Protein AF-A0A3D1P5M4-F1 (afdb_monomer_lite)

Sequence (224 aa):
MRVARLSRYQTSGRLNKSRFIAKFGIRPIQLGPINISASGFRVATNPQTKHSVLSYNGNFQPSGQPEVDNKFMFPLTIPAPITSVFGWRLHPITGNLRFHSGTDLGAPLGTPVLAAYPGTVEIADYMGGYGLTVVLDHNKSTLQSLYGHLSEIFVQPGEKVEQGTVIGRVGSTGNSTGPHLHFETRQLTPQGWVATNSGTQLEYAFARLVEALRTANAKPAARG

pLDDT: mean 70.0, std 24.1, range [25.56, 98.75]

Foldseek 3Di:
DDDDDDDDDDDDDDPDPVVVCVPPVDDDWDWDDWDQDPQWTFIDTDPPPRDTPDDDGNPDDDPDDDPPPLQFAQFFLDQFDFPAFAAWDQDPPPRDTDGQLFTKTADDWFTFTWDRAKFFWQDQQQDAQQGGKTKGDHDPQFKIKIKGQFPFADDDGGDTDHGGDGGGTFHQGHNGPGTIITMWMWGQDPVGTGTDGCPVSNVSNSVVSVVVVVVVPPDPDPPD

Structure (mmCIF, N/CA/C/O backbone):
data_AF-A0A3D1P5M4-F1
#
_entry.id   AF-A0A3D1P5M4-F1
#
loop_
_atom_site.group_PDB
_atom_site.id
_atom_site.type_symbol
_atom_site.label_atom_id
_atom_site.label_alt_id
_atom_site.label_comp_id
_atom_site.label_asym_id
_atom_site.label_entity_id
_atom_site.label_seq_id
_atom_site.pdbx_PDB_ins_code
_atom_site.Cartn_x
_atom_site.Cartn_y
_atom_site.Cartn_z
_atom_site.occupancy
_atom_site.B_iso_or_equiv
_atom_site.auth_seq_id
_atom_site.auth_comp_id
_atom_site.auth_asym_id
_atom_site.auth_atom_id
_atom_site.pdbx_PDB_model_num
ATOM 1 N N . MET A 1 1 ? 53.509 -0.301 -64.647 1.00 35.09 1 MET A N 1
ATOM 2 C CA . MET A 1 1 ? 53.705 -1.567 -63.908 1.00 35.09 1 MET A CA 1
ATOM 3 C C . MET A 1 1 ? 52.660 -1.636 -62.792 1.00 35.09 1 MET A C 1
ATOM 5 O O . MET A 1 1 ? 52.665 -0.768 -61.940 1.00 35.09 1 MET A O 1
ATOM 9 N N . ARG A 1 2 ? 51.759 -2.625 -62.891 1.00 32.62 2 ARG A N 1
ATOM 10 C CA . ARG A 1 2 ? 50.774 -3.173 -61.926 1.00 32.62 2 ARG A CA 1
ATOM 11 C C . ARG A 1 2 ? 49.727 -2.286 -61.212 1.00 32.62 2 ARG A C 1
ATOM 13 O O . ARG A 1 2 ? 50.009 -1.468 -60.352 1.00 32.62 2 ARG A O 1
ATOM 20 N N . VAL A 1 3 ? 48.487 -2.646 -61.551 1.00 34.28 3 VAL A N 1
ATOM 21 C CA . VAL A 1 3 ? 47.172 -2.437 -60.924 1.00 34.28 3 VAL A CA 1
ATOM 22 C C . VAL A 1 3 ? 46.998 -3.368 -59.709 1.00 34.28 3 VAL A C 1
ATOM 24 O O . VAL A 1 3 ? 47.503 -4.487 -59.773 1.00 34.28 3 VAL A O 1
ATOM 27 N N . ALA A 1 4 ? 46.203 -2.995 -58.690 1.00 28.02 4 ALA A N 1
ATOM 28 C CA . ALA A 1 4 ? 45.309 -3.930 -57.975 1.00 28.02 4 ALA A CA 1
ATOM 29 C C . ALA A 1 4 ? 44.223 -3.223 -57.130 1.00 28.02 4 ALA A C 1
ATOM 31 O O . ALA A 1 4 ? 44.445 -2.177 -56.532 1.00 28.02 4 ALA A O 1
ATOM 32 N N . ARG A 1 5 ? 43.041 -3.849 -57.122 1.00 28.48 5 ARG A N 1
ATOM 33 C CA . ARG A 1 5 ? 41.727 -3.479 -56.560 1.00 28.48 5 ARG A CA 1
ATOM 34 C C . ARG A 1 5 ? 41.537 -3.919 -55.090 1.00 28.48 5 ARG A C 1
ATOM 36 O O . ARG A 1 5 ? 42.073 -4.947 -54.709 1.00 28.48 5 ARG A O 1
ATOM 43 N N . LEU A 1 6 ? 40.628 -3.205 -54.402 1.00 32.53 6 LEU A N 1
ATOM 44 C CA . LEU A 1 6 ? 39.550 -3.620 -53.460 1.00 32.53 6 LEU A CA 1
ATOM 45 C C . LEU A 1 6 ? 39.807 -4.671 -52.351 1.00 32.53 6 LEU A C 1
ATOM 47 O O . LEU A 1 6 ? 40.131 -5.808 -52.658 1.00 32.53 6 LEU A O 1
ATOM 51 N N . SER A 1 7 ? 39.370 -4.374 -51.112 1.00 27.05 7 SER A N 1
ATOM 52 C CA . SER A 1 7 ? 38.346 -5.169 -50.385 1.00 27.05 7 SER A CA 1
ATOM 53 C C . SER A 1 7 ? 37.917 -4.530 -49.045 1.00 27.05 7 SER A C 1
ATOM 55 O O . SER A 1 7 ? 38.701 -3.872 -48.371 1.00 27.05 7 SER A O 1
ATOM 57 N N . ARG A 1 8 ? 36.645 -4.749 -48.685 1.00 34.53 8 ARG A N 1
ATOM 58 C CA . ARG A 1 8 ? 35.920 -4.377 -47.451 1.00 34.53 8 ARG A CA 1
ATOM 59 C C . ARG A 1 8 ? 36.319 -5.274 -46.264 1.00 34.53 8 ARG A C 1
ATOM 61 O O . ARG A 1 8 ? 36.609 -6.435 -46.513 1.00 34.53 8 ARG A O 1
ATOM 68 N N . TYR A 1 9 ? 36.164 -4.808 -45.012 1.00 25.56 9 TYR A N 1
ATOM 69 C CA . TYR A 1 9 ? 35.377 -5.500 -43.961 1.00 25.56 9 TYR A CA 1
ATOM 70 C C . TYR A 1 9 ? 35.215 -4.676 -42.661 1.00 25.56 9 TYR A C 1
ATOM 72 O O . TYR A 1 9 ? 36.083 -3.897 -42.281 1.00 25.56 9 TYR A O 1
ATOM 80 N N . GLN A 1 10 ? 34.064 -4.866 -42.009 1.00 31.64 10 GLN A N 1
ATOM 81 C CA . GLN A 1 10 ? 33.589 -4.295 -40.738 1.00 31.64 10 GLN A CA 1
ATOM 82 C C . GLN A 1 10 ? 34.433 -4.720 -39.514 1.00 31.64 10 GLN A C 1
ATOM 84 O O . GLN A 1 10 ? 34.965 -5.824 -39.514 1.00 31.64 10 GLN A O 1
ATOM 89 N N . THR A 1 11 ? 34.429 -3.945 -38.415 1.00 29.05 11 THR A N 1
ATOM 90 C CA . THR A 1 11 ? 33.768 -4.293 -37.123 1.00 29.05 11 THR A CA 1
ATOM 91 C C . THR A 1 11 ? 34.202 -3.415 -35.933 1.00 29.05 11 THR A C 1
ATOM 93 O O . THR A 1 11 ? 35.329 -2.953 -35.812 1.00 29.05 11 THR A O 1
ATOM 96 N N . SER A 1 12 ? 33.220 -3.209 -35.054 1.00 42.72 12 SER A N 1
ATOM 97 C CA . SER A 1 12 ? 33.206 -2.651 -33.697 1.00 42.72 12 SER A CA 1
ATOM 98 C C . SER A 1 12 ? 34.483 -2.747 -32.841 1.00 42.72 12 SER A C 1
ATOM 100 O O . SER A 1 12 ? 34.960 -3.841 -32.541 1.00 42.72 12 SER A O 1
ATOM 102 N N . GLY A 1 13 ? 34.912 -1.611 -32.280 1.00 30.47 13 GLY A N 1
ATOM 103 C CA . GLY A 1 13 ? 35.882 -1.534 -31.182 1.00 30.47 13 GLY A CA 1
ATOM 104 C C . GLY A 1 13 ? 35.227 -1.088 -29.871 1.00 30.47 13 GLY A C 1
ATOM 105 O O . GLY A 1 13 ? 34.863 0.073 -29.714 1.00 30.47 13 GLY A O 1
ATOM 106 N N . ARG A 1 14 ? 35.081 -2.034 -28.936 1.00 36.28 14 ARG A N 1
ATOM 107 C CA . ARG A 1 14 ? 34.647 -1.869 -27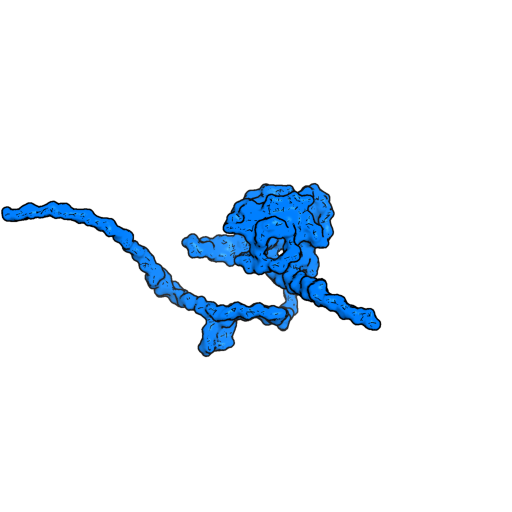.536 1.00 36.28 14 ARG A CA 1
ATOM 108 C C . ARG A 1 14 ? 35.276 -0.647 -26.848 1.00 36.28 14 ARG A C 1
ATOM 110 O O . ARG A 1 14 ? 36.496 -0.564 -26.728 1.00 36.28 14 ARG A O 1
ATOM 117 N N . LEU A 1 15 ? 34.447 0.201 -26.236 1.00 36.28 15 LEU A N 1
ATOM 118 C CA . LEU A 1 15 ? 34.892 1.075 -25.148 1.00 36.28 15 LEU A CA 1
ATOM 119 C C . LEU A 1 15 ? 35.331 0.203 -23.962 1.00 36.28 15 LEU A C 1
ATOM 121 O O . LEU A 1 15 ? 34.543 -0.530 -23.363 1.00 36.28 15 LEU A O 1
ATOM 125 N N . ASN A 1 16 ? 36.624 0.253 -23.661 1.00 34.12 16 ASN A N 1
ATOM 126 C CA . ASN A 1 16 ? 37.273 -0.553 -22.636 1.00 34.12 16 ASN A CA 1
ATOM 127 C C . ASN A 1 16 ? 36.872 -0.032 -21.234 1.00 34.12 16 ASN A C 1
ATOM 129 O O . ASN A 1 16 ? 37.386 0.989 -20.770 1.00 34.12 16 ASN A O 1
ATOM 133 N N . LYS A 1 17 ? 35.940 -0.729 -20.558 1.00 43.44 17 LYS A N 1
ATOM 134 C CA . LYS A 1 17 ? 35.422 -0.440 -19.193 1.00 43.44 17 LYS A CA 1
ATOM 135 C C . LYS A 1 17 ? 36.515 -0.274 -18.122 1.00 43.44 17 LYS A C 1
ATOM 137 O O . LYS A 1 17 ? 36.277 0.324 -17.076 1.00 43.44 17 LYS A O 1
ATOM 142 N N . SER A 1 18 ? 37.716 -0.772 -18.386 1.00 42.12 18 SER A N 1
ATOM 143 C CA . SER A 1 18 ? 38.879 -0.753 -17.497 1.00 42.12 18 SER A CA 1
ATOM 144 C C . SER A 1 18 ? 39.470 0.641 -17.249 1.00 42.12 18 SER A C 1
ATOM 146 O O . SER A 1 18 ? 40.158 0.829 -16.250 1.00 42.12 18 SER A O 1
ATOM 148 N N . ARG A 1 19 ? 39.174 1.648 -18.086 1.00 40.59 19 ARG A N 1
ATOM 149 C CA . ARG A 1 19 ? 39.705 3.014 -17.896 1.00 40.59 19 ARG A CA 1
ATOM 150 C C . ARG A 1 19 ? 38.873 3.923 -16.984 1.00 40.59 19 ARG A C 1
ATOM 152 O O . ARG A 1 19 ? 39.405 4.921 -16.512 1.00 40.59 19 ARG A O 1
ATOM 159 N N . PHE A 1 20 ? 37.616 3.584 -16.687 1.00 38.12 20 PHE A N 1
ATOM 160 C CA . PHE A 1 20 ? 36.766 4.413 -15.814 1.00 38.12 20 PHE A CA 1
ATOM 161 C C . PHE A 1 20 ? 37.030 4.159 -14.317 1.00 38.12 20 PHE A C 1
ATOM 163 O O . PHE A 1 20 ? 36.952 5.074 -13.502 1.00 38.12 20 PHE A O 1
ATOM 170 N N . ILE A 1 21 ? 37.419 2.928 -13.965 1.00 41.59 21 ILE A N 1
ATOM 171 C CA . ILE A 1 21 ? 37.653 2.488 -12.578 1.00 41.59 21 ILE A CA 1
ATOM 172 C C . ILE A 1 21 ? 38.949 3.089 -11.998 1.00 41.59 21 ILE A C 1
ATOM 174 O O . ILE A 1 21 ? 39.017 3.407 -10.814 1.00 41.59 21 ILE A O 1
ATOM 178 N N . ALA A 1 22 ? 39.964 3.328 -12.836 1.00 40.16 22 ALA A N 1
ATOM 179 C CA . ALA A 1 22 ? 41.266 3.830 -12.391 1.00 40.16 22 ALA A CA 1
ATOM 180 C C . ALA A 1 22 ? 41.269 5.316 -11.972 1.00 40.16 22 ALA A C 1
ATOM 182 O O . ALA A 1 22 ? 42.167 5.730 -11.246 1.00 40.16 22 ALA A O 1
ATOM 183 N N . LYS A 1 23 ? 40.281 6.122 -12.395 1.00 38.28 23 LYS A N 1
ATOM 184 C CA . LYS A 1 23 ? 40.261 7.576 -12.133 1.00 38.28 23 LYS A CA 1
ATOM 185 C C . LYS A 1 23 ? 39.666 7.956 -10.769 1.00 38.28 23 LYS A C 1
ATOM 187 O O . LYS A 1 23 ? 39.969 9.029 -10.265 1.00 38.28 23 LYS A O 1
ATOM 192 N N . PHE A 1 24 ? 38.854 7.085 -10.168 1.00 37.16 24 PHE A N 1
ATOM 193 C CA . PHE A 1 24 ? 38.144 7.369 -8.910 1.00 37.16 24 PHE A CA 1
ATOM 194 C C . PHE A 1 24 ? 38.592 6.499 -7.727 1.00 37.16 24 PHE A C 1
ATOM 196 O O . PHE A 1 24 ? 38.058 6.642 -6.635 1.00 37.16 24 PHE A O 1
ATOM 203 N N . GLY A 1 25 ? 39.549 5.583 -7.919 1.00 32.03 25 GLY A N 1
ATOM 204 C CA . GLY A 1 25 ? 40.064 4.735 -6.834 1.00 32.03 25 GLY A CA 1
ATOM 205 C C . GLY A 1 25 ? 39.040 3.765 -6.222 1.00 32.03 25 GLY A C 1
ATOM 206 O O . GLY A 1 25 ? 39.327 3.137 -5.206 1.00 32.03 25 GLY A O 1
ATOM 207 N N . ILE A 1 26 ? 37.857 3.605 -6.825 1.00 37.59 26 ILE A N 1
ATOM 208 C CA . ILE A 1 26 ? 36.787 2.753 -6.297 1.00 37.59 26 ILE A CA 1
ATOM 209 C C . ILE A 1 26 ? 37.056 1.307 -6.718 1.00 37.59 26 ILE A C 1
ATOM 211 O O . ILE A 1 26 ? 36.866 0.933 -7.876 1.00 37.59 26 ILE A O 1
ATOM 215 N N . ARG A 1 27 ? 37.511 0.478 -5.775 1.00 40.81 27 ARG A N 1
ATOM 216 C CA . ARG A 1 27 ? 37.635 -0.970 -5.980 1.00 40.81 27 ARG A CA 1
ATOM 217 C C . ARG A 1 27 ? 36.263 -1.641 -5.818 1.00 40.81 27 ARG A C 1
ATOM 219 O O . ARG A 1 27 ? 35.543 -1.286 -4.886 1.00 40.81 27 ARG A O 1
ATOM 226 N N . PRO A 1 28 ? 35.894 -2.613 -6.673 1.00 39.78 28 PRO A N 1
ATOM 227 C CA . PRO A 1 28 ? 34.684 -3.400 -6.464 1.00 39.78 28 PRO A CA 1
ATOM 228 C C . PRO A 1 28 ? 34.774 -4.138 -5.123 1.00 39.78 28 PRO A C 1
ATOM 230 O O . PRO A 1 28 ? 35.765 -4.814 -4.843 1.00 39.78 28 PRO A O 1
ATOM 233 N N . ILE A 1 29 ? 33.749 -3.982 -4.286 1.00 47.72 29 ILE A N 1
ATOM 234 C CA . ILE A 1 29 ? 33.648 -4.687 -3.008 1.00 47.72 29 ILE A CA 1
ATOM 235 C C . ILE A 1 29 ? 33.048 -6.061 -3.291 1.00 47.72 29 ILE A C 1
ATOM 237 O O . ILE A 1 29 ? 31.921 -6.170 -3.773 1.00 47.72 29 ILE A O 1
ATOM 241 N N . GLN A 1 30 ? 33.803 -7.114 -2.990 1.00 42.94 30 GLN A N 1
ATOM 242 C CA . GLN A 1 30 ? 33.306 -8.482 -3.060 1.00 42.94 30 GLN A CA 1
ATOM 243 C C . GLN A 1 30 ? 32.430 -8.751 -1.830 1.00 42.94 30 GLN A C 1
ATOM 245 O O . GLN A 1 30 ? 32.926 -8.759 -0.699 1.00 42.94 30 GLN A O 1
ATOM 250 N N . LEU A 1 31 ? 31.129 -8.938 -2.044 1.00 43.81 31 LEU A N 1
ATOM 251 C CA . LEU A 1 31 ? 30.190 -9.277 -0.976 1.00 43.81 31 LEU A CA 1
ATOM 252 C C . LEU A 1 31 ? 30.246 -10.782 -0.689 1.00 43.81 31 LEU A C 1
ATOM 254 O O . LEU A 1 31 ? 30.277 -11.597 -1.612 1.00 43.81 31 LEU A O 1
ATOM 258 N N . GLY A 1 32 ? 30.295 -11.139 0.595 1.00 51.44 32 GLY A N 1
ATOM 259 C CA . GLY A 1 32 ? 30.163 -12.514 1.068 1.00 51.44 32 GLY A CA 1
ATOM 260 C C . GLY A 1 32 ? 28.697 -12.953 1.213 1.00 51.44 32 GLY A C 1
ATOM 261 O O . GLY A 1 32 ? 27.787 -12.218 0.824 1.00 51.44 32 GLY A O 1
ATOM 262 N N . PRO A 1 33 ? 28.449 -14.149 1.778 1.00 46.22 33 PRO A N 1
ATOM 263 C CA . PRO A 1 33 ? 27.101 -14.671 1.988 1.00 46.22 33 PRO A CA 1
ATOM 264 C C . PRO A 1 33 ? 26.252 -13.787 2.915 1.00 46.22 33 PRO A C 1
ATOM 266 O O . PRO A 1 33 ? 26.742 -13.171 3.865 1.00 46.22 33 PRO A O 1
ATOM 269 N N . ILE A 1 34 ? 24.956 -13.769 2.608 1.00 46.38 34 ILE A N 1
ATOM 270 C CA . ILE A 1 34 ? 23.876 -13.033 3.274 1.00 46.38 34 ILE A CA 1
ATOM 271 C C . ILE A 1 34 ? 23.297 -13.941 4.365 1.00 46.38 34 ILE A C 1
ATOM 273 O O . ILE A 1 34 ? 22.751 -14.995 4.049 1.00 46.38 34 ILE A O 1
ATOM 277 N N . ASN A 1 35 ? 23.411 -13.545 5.639 1.00 42.75 35 ASN A N 1
ATOM 278 C CA . ASN A 1 35 ? 22.857 -14.302 6.768 1.00 42.75 35 ASN A CA 1
ATOM 279 C C . ASN A 1 35 ? 21.756 -13.509 7.472 1.00 42.75 35 ASN A C 1
ATOM 281 O O . ASN A 1 35 ? 22.035 -12.460 8.057 1.00 42.75 35 ASN A O 1
ATOM 285 N N . ILE A 1 36 ? 20.529 -14.034 7.430 1.00 43.50 36 ILE A N 1
ATOM 286 C CA . ILE A 1 36 ? 19.335 -13.452 8.054 1.00 43.50 36 ILE A CA 1
ATOM 287 C C . ILE A 1 36 ? 18.983 -14.279 9.296 1.00 43.50 36 ILE A C 1
ATOM 289 O O . ILE A 1 36 ? 18.795 -15.492 9.195 1.00 43.50 36 ILE A O 1
ATOM 293 N N . SER A 1 37 ? 18.881 -13.637 10.460 1.00 44.69 37 SER A N 1
ATOM 294 C CA . SER A 1 37 ? 18.408 -14.253 11.704 1.00 44.69 37 SER A CA 1
ATOM 295 C C . SER A 1 37 ? 17.377 -13.366 12.405 1.00 44.69 37 SER A C 1
ATOM 297 O O . SER A 1 37 ? 17.235 -12.184 12.105 1.00 44.69 37 SER A O 1
ATOM 299 N N . ALA A 1 38 ? 16.690 -13.926 13.405 1.00 37.81 38 ALA A N 1
ATOM 300 C CA . ALA A 1 38 ? 15.793 -13.169 14.285 1.00 37.81 3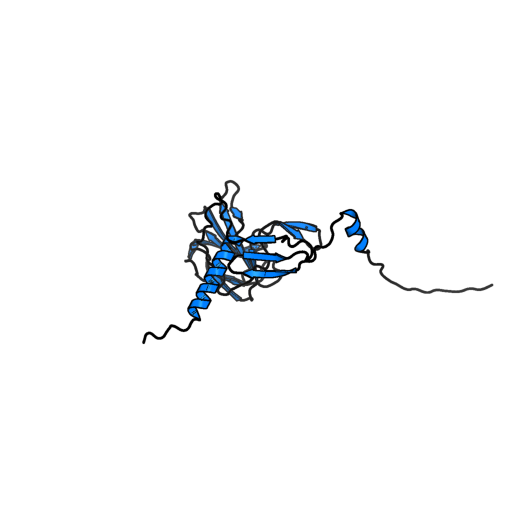8 ALA A CA 1
ATOM 301 C C . ALA A 1 38 ? 16.505 -12.050 15.079 1.00 37.81 38 ALA A C 1
ATOM 303 O O . ALA A 1 38 ? 15.857 -11.158 15.611 1.00 37.81 38 ALA A O 1
ATOM 304 N N . SER A 1 39 ? 17.837 -12.096 15.160 1.00 38.78 39 SER A N 1
ATOM 305 C CA . SER A 1 39 ? 18.691 -11.116 15.839 1.00 38.78 39 SER A CA 1
ATOM 306 C C . SER A 1 39 ? 19.282 -10.052 14.901 1.00 38.78 39 SER A C 1
ATOM 308 O O . SER A 1 39 ? 19.994 -9.159 15.366 1.00 38.78 39 SER A O 1
ATOM 310 N N . GLY A 1 40 ? 18.975 -10.119 13.600 1.00 44.78 40 GLY A N 1
ATOM 311 C CA . GLY A 1 40 ? 19.337 -9.111 12.610 1.00 44.78 40 GLY A CA 1
ATOM 312 C C . GLY A 1 40 ? 19.907 -9.691 11.317 1.00 44.78 40 GLY A C 1
ATOM 313 O O . GLY A 1 40 ? 19.865 -10.895 11.054 1.00 44.78 40 GLY A O 1
ATOM 314 N N . PHE A 1 41 ? 20.459 -8.802 10.495 1.00 45.00 41 PHE A N 1
ATOM 315 C CA . PHE A 1 41 ? 21.054 -9.152 9.214 1.00 45.00 41 PHE A CA 1
ATOM 316 C C . PHE A 1 41 ? 22.522 -8.729 9.157 1.00 45.00 41 PHE A C 1
ATOM 318 O O . PHE A 1 41 ? 22.890 -7.618 9.555 1.00 45.00 41 PHE A O 1
ATOM 325 N N . ARG A 1 42 ? 23.370 -9.633 8.653 1.00 46.34 42 ARG A N 1
ATOM 326 C CA . ARG A 1 42 ? 24.810 -9.407 8.495 1.00 46.34 42 ARG A CA 1
ATOM 327 C C . ARG A 1 42 ? 25.251 -9.666 7.060 1.00 46.34 42 ARG A C 1
ATOM 329 O O . ARG A 1 42 ? 25.096 -10.778 6.552 1.00 46.34 42 ARG A O 1
ATOM 336 N N . VAL A 1 43 ? 25.899 -8.663 6.463 1.00 50.69 43 VAL A N 1
ATOM 337 C CA . VAL A 1 43 ? 26.671 -8.808 5.219 1.00 50.69 43 VAL A CA 1
ATOM 338 C C . VAL A 1 43 ? 28.149 -8.906 5.576 1.00 50.69 43 VAL A C 1
ATOM 340 O O . VAL A 1 43 ? 28.765 -7.929 6.012 1.00 50.69 43 VAL A O 1
ATOM 343 N N . ALA A 1 44 ? 28.732 -10.092 5.407 1.00 48.28 44 ALA A N 1
ATOM 344 C CA . ALA A 1 44 ? 30.164 -10.275 5.600 1.00 48.28 44 ALA A CA 1
ATOM 345 C C . ALA A 1 44 ? 30.934 -9.690 4.408 1.00 48.28 44 ALA A C 1
ATOM 347 O O . ALA A 1 44 ? 30.649 -10.010 3.253 1.00 48.28 44 ALA A O 1
ATOM 348 N N . THR A 1 45 ? 31.946 -8.870 4.681 1.00 55.31 45 THR A N 1
ATOM 349 C CA . THR A 1 45 ? 32.882 -8.389 3.661 1.00 55.31 45 THR A CA 1
ATOM 350 C C . THR A 1 45 ? 34.310 -8.630 4.127 1.00 55.31 45 THR A C 1
ATOM 352 O O . THR A 1 45 ? 34.685 -8.195 5.207 1.00 55.31 45 THR A O 1
ATOM 355 N N . ASN A 1 46 ? 35.097 -9.279 3.269 1.00 42.56 46 ASN A N 1
ATOM 356 C CA . ASN A 1 46 ? 36.525 -9.576 3.414 1.00 42.56 46 ASN A CA 1
ATOM 357 C C . ASN A 1 46 ? 36.923 -10.545 4.569 1.00 42.56 46 ASN A C 1
ATOM 359 O O . ASN A 1 46 ? 36.896 -10.165 5.741 1.00 42.56 46 ASN A O 1
ATOM 363 N N . PRO A 1 47 ? 37.404 -11.771 4.259 1.00 44.69 47 PRO A N 1
ATOM 364 C CA . PRO A 1 47 ? 37.883 -12.735 5.261 1.00 44.69 47 PRO A CA 1
ATOM 365 C C . PRO A 1 47 ? 39.092 -12.258 6.083 1.00 44.69 47 PRO A C 1
ATOM 367 O O . PRO A 1 47 ? 39.370 -12.824 7.136 1.00 44.69 47 PRO A O 1
ATOM 370 N N . GLN A 1 48 ? 39.824 -11.243 5.609 1.00 41.28 48 GLN A N 1
ATOM 371 C CA . GLN A 1 48 ? 41.091 -10.806 6.206 1.00 41.28 48 GLN A CA 1
ATOM 372 C C . GLN A 1 48 ? 40.920 -9.804 7.358 1.00 41.28 48 GLN A C 1
ATOM 374 O O . GLN A 1 48 ? 41.787 -9.726 8.220 1.00 41.28 48 GLN A O 1
ATOM 379 N N . THR A 1 49 ? 39.820 -9.043 7.408 1.00 44.25 49 THR A N 1
ATOM 380 C CA . THR A 1 49 ? 39.658 -7.944 8.382 1.00 44.25 49 THR A CA 1
ATOM 381 C C . THR A 1 49 ? 38.616 -8.214 9.466 1.00 44.25 49 THR A C 1
ATOM 383 O O . THR A 1 49 ? 38.534 -7.441 10.409 1.00 44.25 49 THR A O 1
ATOM 386 N N . LYS A 1 50 ? 37.822 -9.294 9.379 1.00 46.88 50 LYS A N 1
ATOM 387 C CA . LYS A 1 50 ? 36.737 -9.624 10.335 1.00 46.88 50 LYS A CA 1
ATOM 388 C C . LYS A 1 50 ? 35.742 -8.469 10.615 1.00 46.88 50 LYS A C 1
ATOM 390 O O . LYS A 1 50 ? 35.055 -8.496 11.634 1.00 46.88 50 LYS A O 1
ATOM 395 N N . HIS A 1 51 ? 35.611 -7.485 9.719 1.00 39.94 51 HIS A N 1
ATOM 396 C CA . HIS A 1 51 ? 34.700 -6.340 9.868 1.00 39.94 51 HIS A CA 1
ATOM 397 C C . HIS A 1 51 ? 33.541 -6.400 8.851 1.00 39.94 51 HIS A C 1
ATOM 399 O O . HIS A 1 51 ? 33.747 -6.664 7.670 1.00 39.94 51 HIS A O 1
ATOM 405 N N . SER A 1 52 ? 32.308 -6.149 9.303 1.00 44.88 52 SER A N 1
ATOM 406 C CA . SER A 1 52 ? 31.084 -6.110 8.479 1.00 44.88 52 SER A CA 1
ATOM 407 C C . SER A 1 52 ? 30.782 -4.698 7.964 1.00 44.88 52 SER A C 1
ATOM 409 O O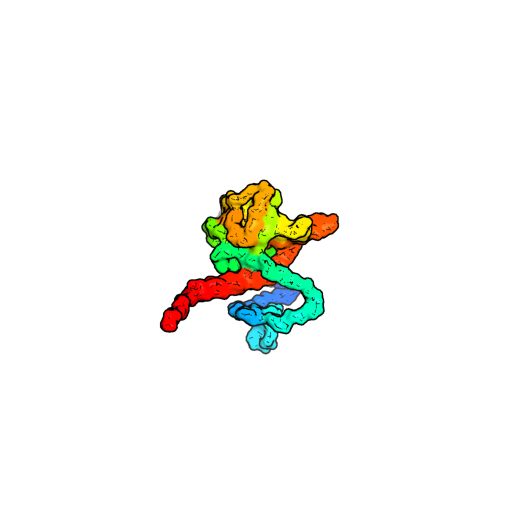 . SER A 1 52 ? 30.795 -3.766 8.765 1.00 44.88 52 SER A O 1
ATOM 411 N N . VAL A 1 53 ? 30.430 -4.546 6.682 1.00 44.34 53 VAL A N 1
ATOM 412 C CA . VAL A 1 53 ? 30.061 -3.243 6.076 1.00 44.34 53 VAL A CA 1
ATOM 413 C C . VAL A 1 53 ? 28.586 -2.872 6.301 1.00 44.34 53 VAL A C 1
ATOM 415 O O . VAL A 1 53 ? 28.257 -1.693 6.358 1.00 44.34 53 VAL A O 1
ATOM 418 N N . LEU A 1 54 ? 27.703 -3.857 6.496 1.00 44.00 54 LEU A N 1
ATOM 419 C CA . LEU A 1 54 ? 26.311 -3.657 6.913 1.00 44.00 54 LEU A CA 1
ATOM 420 C C . LEU A 1 54 ? 25.999 -4.640 8.044 1.00 44.00 54 LEU A C 1
ATOM 422 O O . LEU A 1 54 ? 25.974 -5.857 7.836 1.00 44.00 54 LEU A O 1
ATOM 426 N N . SER A 1 55 ? 25.815 -4.094 9.243 1.00 38.41 55 SER A N 1
ATOM 427 C CA . SER A 1 55 ? 25.428 -4.829 10.444 1.00 38.41 55 SER A CA 1
ATOM 428 C C . SER A 1 55 ? 24.229 -4.142 11.072 1.00 38.41 55 SER A C 1
ATOM 430 O O . SER A 1 55 ? 24.356 -3.029 11.578 1.00 38.41 55 SER A O 1
ATOM 432 N N . TYR A 1 56 ? 23.087 -4.824 11.069 1.00 41.44 56 TYR A N 1
ATOM 433 C CA . TYR A 1 56 ? 21.980 -4.496 11.957 1.00 41.44 56 TYR A CA 1
ATOM 434 C C . TYR A 1 56 ? 21.984 -5.515 13.093 1.00 41.44 56 TYR A C 1
ATOM 436 O O . TYR A 1 56 ? 21.849 -6.715 12.858 1.00 41.44 56 TYR A O 1
ATOM 444 N N . ASN A 1 57 ? 22.220 -5.038 14.311 1.00 39.47 57 ASN A N 1
ATOM 445 C CA . ASN A 1 57 ? 22.222 -5.855 15.517 1.00 39.47 57 ASN A CA 1
ATOM 446 C C . ASN A 1 57 ? 20.965 -5.485 16.308 1.00 39.47 57 ASN A C 1
ATOM 448 O O . ASN A 1 57 ? 20.848 -4.337 16.738 1.00 39.47 57 ASN A O 1
ATOM 452 N N . GLY A 1 58 ? 20.049 -6.434 16.513 1.00 43.00 58 GLY A N 1
ATOM 453 C CA . GLY A 1 58 ? 18.742 -6.217 17.157 1.00 43.00 58 GLY A CA 1
ATOM 454 C C . GLY A 1 58 ? 18.778 -5.768 18.627 1.00 43.00 58 GLY A C 1
ATOM 455 O O . GLY A 1 58 ? 17.734 -5.707 19.262 1.00 43.00 58 GLY A O 1
ATOM 456 N N . ASN A 1 59 ? 19.956 -5.435 19.166 1.00 31.73 59 ASN A N 1
ATOM 457 C CA . ASN A 1 59 ? 20.148 -4.977 20.544 1.00 31.73 59 ASN A CA 1
ATOM 458 C C . ASN A 1 59 ? 20.534 -3.494 20.655 1.00 31.73 59 ASN A C 1
ATOM 460 O O . ASN A 1 59 ? 20.938 -3.049 21.727 1.00 31.73 59 ASN A O 1
ATOM 464 N N . PHE A 1 60 ? 20.426 -2.708 19.583 1.00 33.28 60 PHE A N 1
ATOM 465 C CA . PHE A 1 60 ? 20.509 -1.256 19.704 1.00 33.28 60 PHE A CA 1
ATOM 466 C C . PHE A 1 60 ? 19.092 -0.692 19.806 1.00 33.28 60 PHE A C 1
ATOM 468 O O . PHE A 1 60 ? 18.419 -0.511 18.796 1.00 33.28 60 PHE A O 1
ATOM 475 N N . GLN A 1 61 ? 18.635 -0.428 21.031 1.00 35.88 61 GLN A N 1
ATOM 476 C CA . GLN A 1 61 ? 17.662 0.635 21.249 1.00 35.88 61 GLN A CA 1
ATOM 477 C C . GLN A 1 61 ? 18.458 1.939 21.369 1.00 35.88 61 GLN A C 1
ATOM 479 O O . GLN A 1 61 ? 19.119 2.141 22.390 1.00 35.88 61 GLN A O 1
ATOM 484 N N . PRO A 1 62 ? 18.447 2.833 20.364 1.00 31.69 62 PRO A N 1
ATOM 485 C CA . PRO A 1 62 ? 18.883 4.194 20.598 1.00 31.69 62 PRO A CA 1
ATOM 486 C C . PRO A 1 62 ? 17.799 4.842 21.453 1.00 31.69 62 PRO A C 1
ATOM 488 O O . PRO A 1 62 ? 16.663 5.013 21.005 1.00 31.69 62 PRO A O 1
ATOM 491 N N . SER A 1 63 ? 18.146 5.200 22.684 1.00 32.00 63 SER A N 1
ATOM 492 C CA . SER A 1 63 ? 17.362 6.137 23.479 1.00 32.00 63 SER A CA 1
ATOM 493 C C . SER A 1 63 ? 17.130 7.401 22.637 1.00 32.00 63 SER A C 1
ATOM 495 O O . SER A 1 63 ? 18.073 8.158 22.404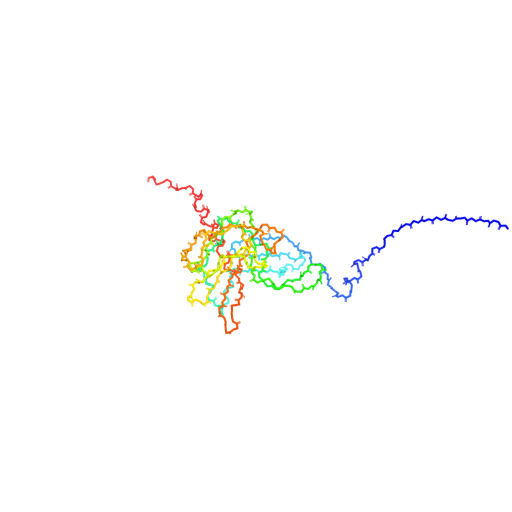 1.00 32.00 63 SER A O 1
ATOM 497 N N . GLY A 1 64 ? 15.906 7.585 22.128 1.00 33.88 64 GLY A N 1
ATOM 498 C CA . GLY A 1 64 ? 15.514 8.757 21.334 1.00 33.88 64 GLY A CA 1
ATOM 499 C C . GLY A 1 64 ? 15.001 8.512 19.906 1.00 33.88 64 GLY A C 1
ATOM 500 O O . GLY A 1 64 ? 14.835 9.486 19.179 1.00 33.88 64 GLY A O 1
ATOM 501 N N . GLN A 1 65 ? 14.734 7.275 19.468 1.00 33.31 65 GLN A N 1
ATOM 502 C CA . GLN A 1 65 ? 13.944 7.047 18.242 1.00 33.31 65 GLN A CA 1
ATOM 503 C C . GLN A 1 65 ? 12.440 7.178 18.549 1.00 33.31 65 GLN A C 1
ATOM 505 O O . GLN A 1 65 ? 12.017 6.695 19.602 1.00 33.31 65 GLN A O 1
ATOM 510 N N . PRO A 1 66 ? 11.629 7.797 17.666 1.00 35.66 66 PRO A N 1
ATOM 511 C CA . PRO A 1 66 ? 10.174 7.786 17.812 1.00 35.66 66 PRO A CA 1
ATOM 512 C C . PRO A 1 66 ? 9.704 6.331 17.899 1.00 35.66 66 PRO A C 1
ATOM 514 O O . PRO A 1 66 ? 10.249 5.485 17.187 1.00 35.66 66 PRO A O 1
ATOM 517 N N . GLU A 1 67 ? 8.755 6.036 18.795 1.00 40.59 67 GLU A N 1
ATOM 518 C CA . GLU A 1 67 ? 8.132 4.712 18.909 1.00 40.59 67 GLU A CA 1
ATOM 519 C C . GLU A 1 67 ? 7.906 4.140 17.509 1.00 40.59 67 GLU A C 1
ATOM 521 O O . GLU A 1 67 ? 7.218 4.749 16.686 1.00 40.59 67 GLU A O 1
ATOM 526 N N . VAL A 1 68 ? 8.523 2.993 17.213 1.00 45.41 68 VAL A N 1
ATOM 527 C CA . VAL A 1 68 ? 8.187 2.255 15.999 1.00 45.41 68 VAL A CA 1
ATOM 528 C C . VAL A 1 68 ? 6.706 1.933 16.139 1.00 45.41 68 VAL A C 1
ATOM 530 O O . VAL A 1 68 ? 6.319 1.163 17.017 1.00 45.41 68 VAL A O 1
ATOM 533 N N . ASP A 1 69 ? 5.874 2.610 15.348 1.00 54.97 69 ASP A N 1
ATOM 534 C CA . ASP A 1 69 ? 4.429 2.433 15.383 1.00 54.97 69 ASP A CA 1
ATOM 535 C C . ASP A 1 69 ? 4.111 1.027 14.857 1.00 54.97 69 ASP A C 1
ATOM 537 O O . ASP A 1 69 ? 3.899 0.812 13.663 1.00 54.97 69 ASP A O 1
ATOM 541 N N . ASN A 1 70 ? 4.150 0.040 15.759 1.00 62.69 70 ASN A N 1
ATOM 542 C CA . ASN A 1 70 ? 4.005 -1.402 15.510 1.00 62.69 70 ASN A CA 1
ATOM 543 C C . ASN A 1 70 ? 2.574 -1.803 15.117 1.00 62.69 70 ASN A C 1
ATOM 545 O O . ASN A 1 70 ? 2.150 -2.943 15.308 1.00 62.69 70 ASN A O 1
ATOM 549 N N . LYS A 1 71 ? 1.800 -0.844 14.621 1.00 77.31 71 LYS A N 1
ATOM 550 C CA . LYS A 1 71 ? 0.386 -0.995 14.333 1.00 77.31 71 LYS A CA 1
ATOM 551 C C . LYS A 1 71 ? 0.123 -1.553 12.943 1.00 77.31 71 LYS A C 1
ATOM 553 O O . LYS A 1 71 ? -0.937 -2.131 12.741 1.00 77.31 71 LYS A O 1
ATOM 558 N N . PHE A 1 72 ? 1.064 -1.424 12.009 1.00 85.00 72 PHE A N 1
ATOM 559 C CA . PHE A 1 72 ? 0.914 -1.956 10.656 1.00 85.00 72 PHE A CA 1
ATOM 560 C C . PHE A 1 72 ? 1.159 -3.470 10.609 1.00 85.00 72 PHE A C 1
ATOM 562 O O . PHE A 1 72 ? 2.135 -3.977 11.162 1.00 85.00 72 PHE A O 1
ATOM 569 N N . MET A 1 73 ? 0.286 -4.192 9.906 1.00 88.94 73 MET A N 1
ATOM 570 C CA . MET A 1 73 ? 0.485 -5.595 9.544 1.00 88.94 73 MET A CA 1
ATOM 571 C C . MET A 1 73 ? 1.170 -5.720 8.181 1.00 88.94 73 MET A C 1
ATOM 573 O O . MET A 1 73 ? 1.246 -4.761 7.413 1.00 88.94 73 MET A O 1
ATOM 577 N N . PHE A 1 74 ? 1.650 -6.924 7.863 1.00 89.38 74 PHE A N 1
ATOM 578 C CA . PHE A 1 74 ? 2.265 -7.175 6.567 1.00 89.38 74 PHE A CA 1
ATOM 579 C C . PHE A 1 74 ? 1.177 -7.095 5.479 1.00 89.38 74 PHE A C 1
ATOM 581 O O . PHE A 1 74 ? 0.151 -7.764 5.620 1.00 89.38 74 PHE A O 1
ATOM 588 N N . PRO A 1 75 ? 1.356 -6.299 4.407 1.00 95.25 75 PRO A N 1
ATOM 589 C CA . PRO A 1 75 ? 0.274 -5.956 3.476 1.00 95.25 75 PRO A CA 1
ATOM 590 C C . PRO A 1 75 ? -0.043 -7.055 2.446 1.00 95.25 75 PRO A C 1
ATOM 592 O O . PRO A 1 75 ? -0.762 -6.811 1.480 1.00 95.25 75 PRO A O 1
ATOM 595 N N . LEU A 1 76 ? 0.496 -8.264 2.614 1.00 90.56 76 LEU A N 1
ATOM 596 C CA . LEU A 1 76 ? 0.279 -9.407 1.729 1.00 90.56 76 LEU A CA 1
ATOM 597 C C . LEU A 1 76 ? -0.102 -10.636 2.552 1.00 90.56 76 LEU A C 1
ATOM 599 O O . LEU A 1 76 ? 0.383 -10.828 3.666 1.00 90.56 76 LEU A O 1
ATOM 603 N N . THR A 1 77 ? -0.916 -11.518 1.974 1.00 84.81 77 THR A N 1
ATOM 604 C CA . THR A 1 77 ? -1.321 -12.780 2.624 1.00 84.81 77 THR A CA 1
ATOM 605 C C . THR A 1 77 ? -0.207 -13.823 2.702 1.00 84.81 77 THR A C 1
ATOM 607 O O . THR A 1 77 ? -0.376 -14.849 3.356 1.00 84.81 77 THR A O 1
ATOM 610 N N . ILE A 1 78 ? 0.915 -13.599 2.014 1.00 82.12 78 ILE A N 1
ATOM 611 C CA . ILE A 1 78 ? 2.072 -14.496 1.999 1.00 82.12 78 ILE A CA 1
ATOM 612 C C . ILE A 1 78 ? 3.336 -13.746 2.425 1.00 82.12 78 ILE A C 1
ATOM 614 O O . ILE A 1 78 ? 3.456 -12.553 2.141 1.00 82.12 78 ILE A O 1
ATOM 618 N N . PRO A 1 79 ? 4.316 -14.433 3.034 1.00 81.19 79 PRO A N 1
ATOM 619 C CA . PRO A 1 79 ? 5.657 -13.890 3.189 1.00 81.19 79 PRO A CA 1
ATOM 620 C C . PRO A 1 79 ? 6.247 -13.533 1.815 1.00 81.19 79 PRO A C 1
ATOM 622 O O . PRO A 1 79 ? 6.312 -14.385 0.929 1.00 81.19 79 PRO A O 1
ATOM 625 N N . ALA A 1 80 ? 6.697 -12.289 1.645 1.00 76.94 80 ALA A N 1
ATOM 626 C CA . ALA A 1 80 ? 7.301 -11.794 0.409 1.00 76.94 80 ALA A CA 1
ATOM 627 C C . ALA A 1 80 ? 8.617 -11.050 0.701 1.00 76.94 80 ALA A C 1
ATOM 629 O O . ALA A 1 80 ? 8.689 -10.319 1.692 1.00 76.94 80 ALA A O 1
ATOM 630 N N . PRO A 1 81 ? 9.665 -11.211 -0.129 1.00 79.12 81 PRO A N 1
ATOM 631 C CA . PRO A 1 81 ? 10.915 -10.484 0.046 1.00 79.12 81 PRO A CA 1
ATOM 632 C C . PRO A 1 81 ? 10.763 -9.005 -0.323 1.00 79.12 81 PRO A C 1
ATOM 634 O O . PRO A 1 81 ? 10.080 -8.652 -1.289 1.00 79.12 81 PRO A O 1
ATOM 637 N N . ILE A 1 82 ? 11.498 -8.145 0.386 1.00 79.06 82 ILE A N 1
ATOM 638 C CA . ILE A 1 82 ? 11.748 -6.777 -0.069 1.00 79.06 82 ILE A CA 1
ATOM 639 C C . ILE A 1 82 ? 12.688 -6.857 -1.271 1.00 79.06 82 ILE A C 1
ATOM 641 O O . ILE A 1 82 ? 13.844 -7.262 -1.154 1.00 79.06 82 ILE A O 1
ATOM 645 N N . THR A 1 83 ? 12.188 -6.474 -2.439 1.00 73.56 83 THR A N 1
ATOM 646 C CA . THR A 1 83 ? 12.980 -6.441 -3.679 1.00 73.56 83 THR A CA 1
ATOM 647 C C . THR A 1 83 ? 13.676 -5.098 -3.864 1.00 73.56 83 THR A C 1
ATOM 649 O O . THR A 1 83 ? 14.651 -4.991 -4.609 1.00 73.56 83 THR A O 1
ATOM 652 N N . SER A 1 84 ? 13.177 -4.060 -3.188 1.00 69.38 84 SER A N 1
ATOM 653 C CA . SER A 1 84 ? 13.559 -2.683 -3.449 1.00 69.38 84 SER A CA 1
ATOM 654 C C . SER A 1 84 ? 13.147 -1.790 -2.253 1.00 69.38 84 SER A C 1
ATOM 656 O O . SER A 1 84 ? 11.976 -1.681 -1.920 1.00 69.38 84 SER A O 1
ATOM 658 N N . VAL A 1 85 ? 14.131 -1.188 -1.563 1.00 74.88 85 VAL A N 1
ATOM 659 C CA . VAL A 1 85 ? 13.978 -0.385 -0.319 1.00 74.88 85 VAL A CA 1
ATOM 660 C C . VAL A 1 85 ? 13.713 1.118 -0.526 1.00 74.88 85 VAL A C 1
ATOM 662 O O . VAL A 1 85 ? 14.240 1.733 -1.452 1.00 74.88 85 VAL A O 1
ATOM 665 N N . PHE A 1 86 ? 12.985 1.765 0.379 1.00 68.88 86 PHE A N 1
ATOM 666 C CA . PHE A 1 86 ? 12.814 3.226 0.377 1.00 68.88 86 PHE A CA 1
ATOM 667 C C . PHE A 1 86 ? 14.143 4.001 0.269 1.00 68.88 86 PHE A C 1
ATOM 669 O O . PHE A 1 86 ? 15.147 3.634 0.884 1.00 68.88 86 PHE A O 1
ATOM 676 N N . GLY A 1 87 ? 14.135 5.106 -0.483 1.00 69.12 87 GLY A N 1
ATOM 677 C CA . GLY A 1 87 ? 15.229 6.075 -0.530 1.00 69.12 87 GLY A CA 1
ATOM 678 C C . GLY A 1 87 ? 15.917 6.228 -1.888 1.00 69.12 87 GLY A C 1
ATOM 679 O O . GLY A 1 87 ? 15.473 5.733 -2.925 1.00 69.12 87 GLY A O 1
ATOM 680 N N . TRP A 1 88 ? 17.018 6.977 -1.885 1.00 57.94 88 TRP A N 1
ATOM 681 C CA . TRP A 1 88 ? 17.791 7.291 -3.084 1.00 57.94 88 TRP A CA 1
ATOM 682 C C . TRP A 1 88 ? 18.525 6.075 -3.633 1.00 57.94 88 TRP A C 1
ATOM 684 O O . TRP A 1 88 ? 19.260 5.400 -2.912 1.00 57.94 88 TRP A O 1
ATOM 694 N N . ARG A 1 89 ? 18.402 5.844 -4.942 1.00 60.81 89 ARG A N 1
ATOM 695 C CA . ARG A 1 89 ? 19.149 4.799 -5.642 1.00 60.81 89 ARG A CA 1
ATOM 696 C C . ARG A 1 89 ? 19.792 5.310 -6.909 1.00 60.81 89 ARG A C 1
ATOM 698 O O . ARG A 1 89 ? 19.235 6.135 -7.627 1.00 60.81 89 ARG A O 1
ATOM 705 N N . LEU A 1 90 ? 20.973 4.776 -7.193 1.00 49.50 90 LEU A N 1
ATOM 706 C CA . LEU A 1 90 ? 21.679 5.044 -8.432 1.00 49.50 90 LEU A CA 1
ATOM 707 C C . LEU A 1 90 ? 21.070 4.197 -9.552 1.00 49.50 90 LEU A C 1
ATOM 709 O O . LEU A 1 90 ? 21.057 2.969 -9.471 1.00 49.50 90 LEU A O 1
ATOM 713 N N . HIS A 1 91 ? 20.585 4.838 -10.611 1.00 45.28 91 HIS A N 1
ATOM 714 C CA . HIS A 1 91 ? 20.125 4.127 -11.793 1.00 45.28 91 HIS A CA 1
ATOM 715 C C . HIS A 1 91 ? 21.325 3.423 -12.462 1.00 45.28 91 HIS A C 1
ATOM 717 O O . HIS A 1 91 ? 22.278 4.104 -12.857 1.00 45.28 91 HIS A O 1
ATOM 723 N N . PRO A 1 92 ? 21.301 2.085 -12.629 1.00 44.97 92 PRO A N 1
ATOM 724 C CA . PRO A 1 92 ? 22.497 1.290 -12.936 1.00 44.97 92 PRO A CA 1
ATOM 725 C C . PRO A 1 92 ? 23.118 1.592 -14.307 1.00 44.97 92 PRO A C 1
ATOM 727 O O . PRO A 1 92 ? 24.274 1.254 -14.544 1.00 44.97 92 PRO A O 1
ATOM 730 N N . ILE A 1 93 ? 22.361 2.225 -15.208 1.00 48.09 93 ILE A N 1
ATOM 731 C CA . ILE A 1 93 ? 22.793 2.518 -16.582 1.00 48.09 93 ILE A CA 1
ATOM 732 C C . ILE A 1 93 ? 23.087 4.008 -16.783 1.00 48.09 93 ILE A C 1
ATOM 734 O O . ILE A 1 93 ? 24.010 4.356 -17.511 1.00 48.09 93 ILE A O 1
ATOM 738 N N . THR A 1 94 ? 22.323 4.896 -16.145 1.00 58.72 94 THR A N 1
ATOM 739 C CA . THR A 1 94 ? 22.429 6.347 -16.393 1.00 58.72 94 THR A CA 1
ATOM 740 C C . THR A 1 94 ? 23.205 7.082 -15.308 1.00 58.72 94 THR A C 1
ATOM 742 O O . THR A 1 94 ? 23.556 8.236 -15.514 1.00 58.72 94 THR A O 1
ATOM 745 N N . GLY A 1 95 ? 23.466 6.450 -14.156 1.00 54.62 95 GLY A N 1
ATOM 746 C CA . GLY A 1 95 ? 24.141 7.092 -13.025 1.00 54.62 95 GLY A CA 1
ATOM 747 C C . GLY A 1 95 ? 23.300 8.161 -12.319 1.00 54.62 95 GLY A C 1
ATOM 748 O O . GLY A 1 95 ? 23.794 8.820 -11.411 1.00 54.62 95 GLY A O 1
ATOM 749 N N . ASN A 1 96 ? 22.033 8.334 -12.704 1.00 53.59 96 ASN A N 1
ATOM 750 C CA . ASN A 1 96 ? 21.154 9.316 -12.081 1.00 53.59 96 ASN A CA 1
ATOM 751 C C . ASN A 1 96 ? 20.598 8.772 -10.767 1.00 53.59 96 ASN A C 1
ATOM 753 O O . ASN A 1 96 ? 20.143 7.629 -10.702 1.00 53.59 96 ASN A O 1
ATOM 757 N N . LEU A 1 97 ? 20.587 9.615 -9.740 1.00 51.19 97 LEU A N 1
ATOM 758 C CA . LEU A 1 97 ? 19.879 9.350 -8.496 1.00 51.19 97 LEU A CA 1
ATOM 759 C C . LEU A 1 97 ? 18.368 9.407 -8.759 1.00 51.19 97 LEU A C 1
ATOM 761 O O . LEU A 1 97 ? 17.842 10.429 -9.195 1.00 51.19 97 LEU A O 1
ATOM 765 N N . ARG A 1 98 ? 17.669 8.298 -8.514 1.00 59.84 98 ARG A N 1
ATOM 766 C CA . ARG A 1 98 ? 16.207 8.233 -8.478 1.00 59.84 98 ARG A CA 1
ATOM 767 C C . ARG A 1 98 ? 15.771 7.915 -7.060 1.00 59.84 98 ARG A C 1
ATOM 769 O O . ARG A 1 98 ? 16.279 6.976 -6.451 1.00 59.84 98 ARG A O 1
ATOM 776 N N . P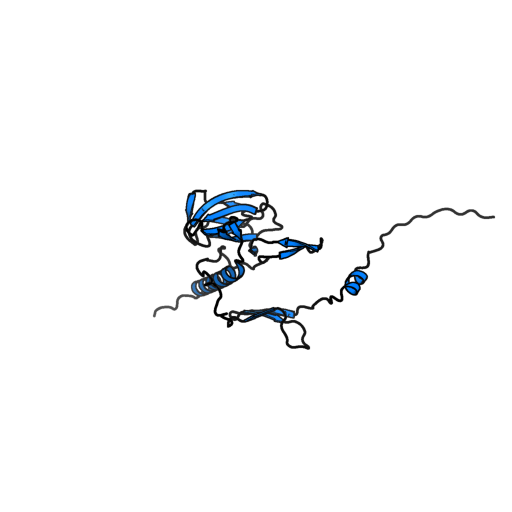HE A 1 99 ? 14.858 8.718 -6.536 1.00 66.62 99 PHE A N 1
ATOM 777 C CA . PHE A 1 99 ? 14.272 8.477 -5.230 1.00 66.62 99 PHE A CA 1
ATOM 778 C C . PHE A 1 99 ? 13.140 7.457 -5.350 1.00 66.62 99 PHE A C 1
ATOM 780 O O . PHE A 1 99 ? 12.267 7.606 -6.203 1.00 66.62 99 PHE A O 1
ATOM 787 N N . HIS A 1 100 ? 13.176 6.424 -4.513 1.00 70.94 100 HIS A N 1
ATOM 788 C CA . HIS A 1 100 ? 12.108 5.447 -4.375 1.00 70.94 100 HIS A CA 1
ATOM 789 C C . HIS A 1 100 ? 11.273 5.795 -3.141 1.00 70.94 100 HIS A C 1
ATOM 791 O O . HIS A 1 100 ? 11.757 5.663 -2.018 1.00 70.94 100 HIS A O 1
ATOM 797 N N . SER A 1 101 ? 10.045 6.265 -3.350 1.00 79.81 101 SER A N 1
ATOM 798 C CA . SER A 1 101 ? 9.153 6.758 -2.292 1.00 79.81 101 SER A CA 1
ATOM 799 C C . SER A 1 101 ? 8.479 5.660 -1.468 1.00 79.81 101 SER A C 1
ATOM 801 O O . SER A 1 101 ? 7.794 5.974 -0.504 1.00 79.81 101 SER A O 1
ATOM 803 N N . GLY A 1 102 ? 8.717 4.386 -1.783 1.00 84.31 102 GLY A N 1
ATOM 804 C CA . GLY A 1 102 ? 8.127 3.254 -1.075 1.00 84.31 102 GLY A CA 1
ATOM 805 C C . GLY A 1 102 ? 9.081 2.091 -0.870 1.00 84.31 102 GLY A C 1
ATOM 806 O O . GLY A 1 102 ? 10.295 2.203 -1.042 1.00 84.31 102 GLY A O 1
ATOM 807 N N . THR A 1 103 ? 8.512 0.950 -0.517 1.00 85.38 103 THR A N 1
ATOM 808 C CA . THR A 1 103 ? 9.192 -0.340 -0.433 1.00 85.38 103 THR A CA 1
ATOM 809 C C . THR A 1 103 ? 8.455 -1.326 -1.329 1.00 85.38 103 THR A C 1
ATOM 811 O O . THR A 1 103 ? 7.238 -1.458 -1.218 1.00 85.38 103 THR A O 1
ATOM 814 N N . ASP A 1 104 ? 9.182 -2.034 -2.192 1.00 87.81 104 ASP A N 1
ATOM 815 C CA . ASP A 1 104 ? 8.580 -3.006 -3.104 1.00 87.81 104 ASP A CA 1
ATOM 816 C C . ASP A 1 104 ? 8.691 -4.421 -2.546 1.00 87.81 104 ASP A C 1
ATOM 818 O O . ASP A 1 104 ? 9.786 -4.927 -2.261 1.00 87.81 104 ASP A O 1
ATOM 822 N N . LEU A 1 105 ? 7.547 -5.091 -2.467 1.00 87.44 105 LEU A N 1
ATOM 823 C CA . LEU A 1 105 ? 7.414 -6.472 -2.028 1.00 87.44 105 LEU A CA 1
ATOM 824 C C . LEU A 1 105 ? 7.171 -7.363 -3.246 1.00 87.44 105 LEU A C 1
ATOM 826 O O . LEU A 1 105 ? 6.133 -7.269 -3.904 1.00 87.44 105 LEU A O 1
ATOM 830 N N . GLY A 1 106 ? 8.143 -8.219 -3.562 1.00 89.88 106 GLY A N 1
ATOM 831 C CA . GLY A 1 106 ? 8.060 -9.112 -4.716 1.00 89.88 106 GLY A CA 1
ATOM 832 C C . GLY A 1 106 ? 7.084 -10.252 -4.452 1.00 89.88 106 GLY A C 1
ATOM 833 O O . GLY A 1 106 ? 7.342 -11.088 -3.589 1.00 89.88 106 GLY A O 1
ATOM 834 N N . ALA A 1 107 ? 5.983 -10.308 -5.197 1.00 91.62 107 ALA A N 1
ATOM 835 C CA . ALA A 1 107 ? 4.943 -11.315 -5.010 1.00 91.62 107 ALA A CA 1
ATOM 836 C C . ALA A 1 107 ? 4.302 -11.710 -6.352 1.00 91.62 107 ALA A C 1
ATOM 838 O O . ALA A 1 107 ? 4.261 -10.890 -7.272 1.00 91.62 107 ALA A O 1
ATOM 839 N N . PRO A 1 108 ? 3.786 -12.947 -6.493 1.00 94.56 108 PRO A N 1
ATOM 840 C CA . PRO A 1 108 ? 3.105 -13.373 -7.712 1.00 94.56 108 PRO A CA 1
ATOM 841 C C . PRO A 1 108 ? 1.912 -12.478 -8.076 1.00 94.56 108 PRO A C 1
ATOM 843 O O . PRO A 1 108 ? 1.187 -12.004 -7.195 1.00 94.56 108 PRO A O 1
ATOM 846 N N . LEU A 1 109 ? 1.669 -12.306 -9.380 1.00 95.25 109 LEU A N 1
ATOM 847 C CA . LEU A 1 109 ? 0.464 -11.657 -9.907 1.00 95.25 109 LEU A CA 1
ATOM 848 C C . LEU A 1 109 ? -0.793 -12.282 -9.281 1.00 95.25 109 LEU A C 1
ATOM 850 O O . LEU A 1 109 ? -0.907 -13.504 -9.207 1.00 95.25 109 LEU A O 1
ATOM 854 N N . GLY A 1 110 ? -1.734 -11.449 -8.838 1.00 91.56 110 GLY A N 1
ATOM 855 C CA . GLY A 1 110 ? -2.994 -11.908 -8.255 1.00 91.56 110 GLY A CA 1
ATOM 856 C C . GLY A 1 110 ? -2.951 -12.192 -6.749 1.00 91.56 110 GLY A C 1
ATOM 857 O O . GLY A 1 110 ? -4.014 -12.443 -6.170 1.00 91.56 110 GLY A O 1
ATOM 858 N N . THR A 1 111 ? -1.771 -12.130 -6.111 1.00 91.88 111 THR A N 1
ATOM 859 C CA . THR A 1 111 ? -1.627 -12.269 -4.648 1.00 91.88 111 THR A CA 1
ATOM 860 C C . THR A 1 111 ? -2.517 -11.238 -3.939 1.00 91.88 111 THR A C 1
ATOM 862 O O . THR A 1 111 ? -2.432 -10.059 -4.286 1.00 91.88 111 THR A O 1
ATOM 865 N N . PRO A 1 112 ? -3.365 -11.630 -2.971 1.00 96.56 112 PRO A N 1
ATOM 866 C CA . PRO A 1 112 ? -4.211 -10.680 -2.252 1.00 96.56 112 PRO A CA 1
ATOM 867 C C . PRO A 1 112 ? -3.401 -9.633 -1.474 1.00 96.56 112 PRO A C 1
ATOM 869 O O . PRO A 1 112 ? -2.444 -9.968 -0.769 1.00 96.56 112 PRO A O 1
ATOM 872 N N . VAL A 1 113 ? -3.817 -8.370 -1.598 1.00 97.69 113 VAL A N 1
ATOM 873 C CA . VAL A 1 113 ? -3.249 -7.216 -0.887 1.00 97.69 113 VAL A CA 1
ATOM 874 C C . VAL A 1 113 ? -4.182 -6.826 0.250 1.00 97.69 113 VAL A C 1
ATOM 876 O O . VAL A 1 113 ? -5.391 -6.700 0.049 1.00 97.69 113 VAL A O 1
ATOM 879 N N . LEU A 1 114 ? -3.614 -6.648 1.440 1.00 95.44 114 LEU A N 1
ATOM 880 C CA . LEU A 1 114 ? -4.336 -6.386 2.679 1.00 95.44 114 LEU A CA 1
ATOM 881 C C . LEU A 1 114 ? -4.170 -4.931 3.119 1.00 95.44 114 LEU A C 1
ATOM 883 O O . LEU A 1 114 ? -3.076 -4.374 3.022 1.00 95.44 114 LEU A O 1
ATOM 887 N N . ALA A 1 115 ? -5.225 -4.351 3.691 1.00 95.12 115 ALA A N 1
ATOM 888 C CA . ALA A 1 115 ? -5.137 -3.106 4.441 1.00 95.12 115 ALA A CA 1
ATOM 889 C C . ALA A 1 115 ? -4.197 -3.302 5.639 1.00 95.12 115 ALA A C 1
ATOM 891 O O . ALA A 1 115 ? -4.516 -4.006 6.601 1.00 95.12 115 ALA A O 1
ATOM 892 N N . ALA A 1 116 ? -3.022 -2.680 5.581 1.00 94.44 116 ALA A N 1
ATOM 893 C CA . ALA A 1 116 ? -1.986 -2.843 6.589 1.00 94.44 116 ALA A CA 1
ATOM 894 C C . ALA A 1 116 ? -2.382 -2.225 7.941 1.00 94.44 116 ALA A C 1
ATOM 896 O O . ALA A 1 116 ? -1.871 -2.640 8.976 1.00 94.44 116 ALA A O 1
ATOM 897 N N . TYR A 1 117 ? -3.307 -1.267 7.962 1.00 94.31 117 TYR A N 1
ATOM 898 C CA . TYR A 1 117 ? -3.852 -0.637 9.166 1.00 94.31 117 TYR A CA 1
ATOM 899 C C . TYR A 1 117 ? -5.299 -0.176 8.867 1.00 94.31 117 TYR A C 1
ATOM 901 O O . TYR A 1 117 ? -5.597 0.059 7.691 1.00 94.31 117 TYR A O 1
ATOM 909 N N . PRO A 1 118 ? -6.230 -0.089 9.845 1.00 92.62 118 PRO A N 1
ATOM 910 C CA . PRO A 1 118 ? -7.604 0.286 9.551 1.00 92.62 118 PRO A CA 1
ATOM 911 C C . PRO A 1 118 ? -7.659 1.751 9.126 1.00 92.62 118 PRO A C 1
ATOM 913 O O . PRO A 1 118 ? -6.878 2.581 9.598 1.00 92.62 118 PRO A O 1
ATOM 916 N N . GLY A 1 119 ? -8.565 2.080 8.217 1.00 96.19 119 GLY A N 1
ATOM 917 C CA . GLY A 1 119 ? -8.625 3.415 7.639 1.00 96.19 119 GLY A CA 1
ATOM 918 C C . GLY A 1 119 ? -9.837 3.623 6.749 1.00 96.19 119 GLY A C 1
ATOM 919 O O . GLY A 1 119 ? -10.688 2.747 6.608 1.00 96.19 119 GLY A O 1
ATOM 920 N N . THR A 1 120 ? -9.907 4.808 6.159 1.00 97.31 120 THR A N 1
ATOM 921 C CA . THR A 1 120 ? -10.886 5.161 5.131 1.00 97.31 120 THR A CA 1
ATOM 922 C C . THR A 1 120 ? -10.174 5.229 3.788 1.00 97.31 120 THR A C 1
ATOM 924 O O . THR A 1 120 ? -9.093 5.807 3.687 1.00 97.31 120 THR A O 1
ATOM 927 N N . VAL A 1 121 ? -10.762 4.631 2.758 1.00 97.62 121 VAL A N 1
ATOM 928 C CA . VAL A 1 121 ? -10.246 4.679 1.392 1.00 97.62 121 VAL A CA 1
ATOM 929 C C . VAL A 1 121 ? -10.370 6.108 0.881 1.00 97.62 121 VAL A C 1
ATOM 931 O O . VAL A 1 121 ? -11.470 6.626 0.711 1.00 97.62 121 VAL A O 1
ATOM 934 N N . GLU A 1 122 ? -9.239 6.755 0.639 1.00 96.56 122 GLU A N 1
ATOM 935 C CA . GLU A 1 122 ? -9.191 8.096 0.061 1.00 96.56 122 GLU A CA 1
ATOM 936 C C . GLU A 1 122 ? -9.126 8.024 -1.464 1.00 96.56 122 GLU A C 1
ATOM 938 O O . GLU A 1 122 ? -9.823 8.762 -2.157 1.00 96.56 122 GLU A O 1
ATOM 943 N N . ILE A 1 123 ? -8.323 7.092 -1.986 1.00 97.75 123 ILE A N 1
ATOM 944 C CA . ILE A 1 123 ? -8.157 6.862 -3.423 1.00 97.75 123 ILE A CA 1
ATOM 945 C C . ILE A 1 123 ? -8.261 5.366 -3.702 1.00 97.75 123 ILE A C 1
ATOM 947 O O . ILE A 1 123 ? -7.719 4.553 -2.957 1.00 97.75 123 ILE A O 1
ATOM 951 N N . ALA A 1 124 ? -8.938 5.023 -4.793 1.00 97.94 124 ALA A N 1
ATOM 952 C CA . ALA A 1 124 ? -9.043 3.680 -5.349 1.00 97.94 124 ALA A CA 1
ATOM 953 C C . ALA A 1 124 ? -9.178 3.810 -6.876 1.00 97.94 124 ALA A C 1
ATOM 955 O O . ALA A 1 124 ? -10.272 3.706 -7.423 1.00 97.94 124 ALA A O 1
ATOM 956 N N . ASP A 1 125 ? -8.076 4.156 -7.548 1.00 98.38 125 ASP A N 1
ATOM 957 C CA . ASP A 1 125 ? -8.067 4.500 -8.978 1.00 98.38 125 ASP A CA 1
ATOM 958 C C . ASP A 1 125 ? -6.655 4.379 -9.595 1.00 98.38 125 ASP A C 1
ATOM 960 O O . ASP A 1 125 ? -5.668 4.087 -8.913 1.00 98.38 125 ASP A O 1
ATOM 964 N N . TYR A 1 126 ? -6.536 4.607 -10.902 1.00 97.94 126 TYR A N 1
ATOM 965 C CA . TYR A 1 126 ? -5.275 4.661 -11.627 1.00 97.94 126 TYR A CA 1
ATOM 966 C C . TYR A 1 126 ? -4.522 5.983 -11.372 1.00 97.94 126 TYR A C 1
ATOM 968 O O . TYR A 1 126 ? -4.943 7.055 -11.800 1.00 97.94 126 TYR A O 1
ATOM 976 N N . MET A 1 127 ? -3.343 5.912 -10.743 1.00 96.81 127 MET A N 1
ATOM 977 C CA . MET A 1 127 ? -2.527 7.069 -10.337 1.00 96.81 127 MET A CA 1
ATOM 978 C C . MET A 1 127 ? -1.208 7.184 -11.119 1.00 96.81 127 MET A C 1
ATOM 980 O O . MET A 1 127 ? -0.108 7.212 -10.558 1.00 96.81 127 MET A O 1
ATOM 984 N N . GLY A 1 128 ? -1.298 7.260 -12.448 1.00 95.25 128 GLY A N 1
ATOM 985 C CA . GLY A 1 128 ? -0.140 7.499 -13.313 1.00 95.25 128 GLY A CA 1
ATOM 986 C C . GLY A 1 128 ? 0.946 6.429 -13.153 1.00 95.25 128 GLY A C 1
ATOM 987 O O . GLY A 1 128 ? 0.721 5.258 -13.450 1.00 95.25 128 GLY A O 1
ATOM 988 N N . GLY A 1 129 ? 2.134 6.832 -12.687 1.00 92.06 129 GLY A N 1
ATOM 989 C CA . GLY A 1 129 ? 3.271 5.928 -12.491 1.00 92.06 129 GLY A CA 1
ATOM 990 C C . GLY A 1 129 ? 3.015 4.808 -11.478 1.00 92.06 129 GLY A C 1
ATOM 991 O O . GLY A 1 129 ? 3.589 3.736 -11.640 1.00 92.06 129 GLY A O 1
ATOM 992 N N . TYR A 1 130 ? 2.124 5.013 -10.505 1.00 95.44 130 TYR A N 1
ATOM 993 C CA . TYR A 1 130 ? 1.740 3.984 -9.535 1.00 95.44 130 TYR A CA 1
ATOM 994 C C . TYR A 1 130 ? 0.792 2.927 -10.117 1.00 95.44 130 TYR A C 1
ATOM 996 O O . TYR A 1 130 ? 0.629 1.870 -9.522 1.00 95.44 130 TYR A O 1
ATOM 1004 N N . GLY A 1 131 ? 0.180 3.166 -11.282 1.00 98.25 131 GLY A N 1
ATOM 1005 C CA . GLY A 1 131 ? -0.832 2.261 -11.827 1.00 98.25 131 GLY A CA 1
ATOM 1006 C C . GLY A 1 131 ? -2.112 2.258 -10.992 1.00 98.25 131 GLY A C 1
ATOM 1007 O O . GLY A 1 131 ? -2.445 3.262 -10.360 1.00 98.25 131 GLY A O 1
ATOM 1008 N N . LEU A 1 132 ? -2.833 1.135 -10.977 1.00 98.50 132 LEU A N 1
ATOM 1009 C CA . LEU A 1 132 ? -3.985 0.963 -10.087 1.00 98.50 132 LEU A CA 1
ATOM 1010 C C . LEU A 1 132 ? -3.517 1.020 -8.636 1.00 98.50 132 LEU A C 1
ATOM 1012 O O . LEU A 1 132 ? -2.610 0.285 -8.239 1.00 98.50 132 LEU A O 1
ATOM 1016 N N . THR A 1 133 ? -4.124 1.920 -7.874 1.00 98.75 133 THR A N 1
ATOM 1017 C CA . THR A 1 133 ? -3.629 2.318 -6.564 1.00 98.75 133 THR A CA 1
ATOM 1018 C C . THR A 1 133 ? -4.768 2.464 -5.572 1.00 98.75 133 THR A C 1
ATOM 1020 O O . THR A 1 133 ? -5.798 3.060 -5.883 1.00 98.75 133 THR A O 1
ATOM 1023 N N . VAL A 1 134 ? -4.540 1.975 -4.355 1.00 98.75 134 VAL A N 1
ATOM 1024 C CA . VAL A 1 134 ? -5.370 2.292 -3.190 1.00 98.75 134 VAL A CA 1
ATOM 1025 C C . VAL A 1 134 ? -4.567 3.170 -2.234 1.00 98.75 134 VAL A C 1
ATOM 1027 O O . VAL A 1 134 ? -3.394 2.896 -1.979 1.00 98.75 134 VAL A O 1
ATOM 1030 N N . VAL A 1 135 ? -5.189 4.218 -1.696 1.00 98.44 135 VAL A N 1
ATOM 1031 C CA . VAL A 1 135 ? -4.646 5.039 -0.605 1.00 98.44 135 VAL A CA 1
ATOM 1032 C C . VAL A 1 135 ? -5.629 5.011 0.555 1.00 98.44 135 VAL A C 1
ATOM 1034 O O . VAL A 1 135 ? -6.810 5.306 0.370 1.00 98.44 135 VAL A O 1
ATOM 1037 N N . LEU A 1 136 ? -5.142 4.658 1.742 1.00 97.75 136 LEU A N 1
ATOM 1038 C CA . LEU A 1 136 ? -5.925 4.639 2.975 1.00 97.75 136 LEU A CA 1
ATOM 1039 C C . LEU A 1 136 ? -5.482 5.780 3.892 1.00 97.75 136 LEU A C 1
ATOM 1041 O O . LEU A 1 136 ? -4.295 5.876 4.203 1.00 97.75 136 LEU A O 1
ATOM 1045 N N . ASP A 1 137 ? -6.430 6.590 4.363 1.00 95.50 137 ASP A N 1
ATOM 1046 C CA . ASP A 1 137 ? -6.244 7.527 5.477 1.00 95.50 137 ASP A CA 1
ATOM 1047 C C . ASP A 1 137 ? -6.582 6.830 6.801 1.00 95.50 137 ASP A C 1
ATOM 1049 O O . ASP A 1 137 ? -7.669 6.274 6.974 1.00 95.50 137 ASP A O 1
ATOM 1053 N N . HIS A 1 138 ? -5.652 6.851 7.751 1.00 91.44 138 HIS A N 1
ATOM 1054 C CA . HIS A 1 138 ? -5.763 6.102 9.000 1.00 91.44 138 HIS A CA 1
ATOM 1055 C C . HIS A 1 138 ? -6.077 6.973 10.216 1.00 91.44 138 HIS A C 1
ATOM 1057 O O . HIS A 1 138 ? -6.960 6.654 11.011 1.00 91.44 138 HIS A O 1
ATOM 1063 N N . ASN A 1 139 ? -5.317 8.052 10.414 1.00 80.50 139 ASN A N 1
ATOM 1064 C CA . ASN A 1 139 ? -5.284 8.779 11.685 1.00 80.50 139 ASN A CA 1
ATOM 1065 C C . ASN A 1 139 ? -5.733 10.227 11.509 1.00 80.50 139 ASN A C 1
ATOM 1067 O O . ASN A 1 139 ? -4.915 11.145 11.598 1.00 80.50 139 ASN A O 1
ATOM 1071 N N . LYS A 1 140 ? -7.029 10.428 11.241 1.00 78.56 140 LYS A N 1
ATOM 1072 C CA . LYS A 1 140 ? -7.626 11.760 11.038 1.00 78.56 140 LYS A CA 1
ATOM 1073 C C . LYS A 1 140 ? -6.790 12.618 10.074 1.00 78.56 140 LYS A C 1
ATOM 1075 O O . LYS A 1 140 ? -6.470 13.763 10.390 1.00 78.56 140 LYS A O 1
ATOM 1080 N N . SER A 1 141 ? -6.366 12.032 8.955 1.00 78.81 141 SER A N 1
ATOM 1081 C CA . SER A 1 141 ? -5.593 12.717 7.917 1.00 78.81 141 SER A CA 1
ATOM 1082 C C . SER A 1 141 ? -4.180 13.135 8.330 1.00 78.81 141 SER A C 1
ATOM 1084 O O . SER A 1 141 ? -3.615 14.062 7.764 1.00 78.81 141 SER A O 1
ATOM 1086 N N . THR A 1 142 ? -3.563 12.433 9.288 1.00 86.50 142 THR A N 1
ATOM 1087 C CA . THR A 1 142 ? -2.136 12.619 9.641 1.00 86.50 142 THR A CA 1
ATOM 1088 C C . THR A 1 142 ? -1.229 11.479 9.177 1.00 86.50 142 THR A C 1
ATOM 1090 O O . THR A 1 142 ? -0.009 11.642 9.133 1.00 86.50 142 THR A O 1
ATOM 1093 N N . LEU A 1 143 ? -1.814 10.336 8.807 1.00 90.44 143 LEU A N 1
ATOM 1094 C CA . LEU A 1 143 ? -1.105 9.119 8.426 1.00 90.44 143 LEU A CA 1
ATOM 1095 C C . LEU A 1 143 ? -1.851 8.417 7.294 1.00 90.44 143 LEU A C 1
ATOM 1097 O O . LEU A 1 143 ? -3.028 8.095 7.446 1.00 90.44 143 LEU A O 1
ATOM 1101 N N . GLN A 1 144 ? -1.131 8.113 6.221 1.00 94.06 144 GLN A N 1
ATOM 1102 C CA . GLN A 1 144 ? -1.636 7.374 5.071 1.00 94.06 144 GLN A CA 1
ATOM 1103 C C . GLN A 1 144 ? -0.791 6.132 4.786 1.00 94.06 144 GLN A C 1
ATOM 1105 O O . GLN A 1 144 ? 0.409 6.100 5.079 1.00 94.06 144 GLN A O 1
ATOM 1110 N N . SER A 1 145 ? -1.401 5.147 4.133 1.00 96.38 145 SER A N 1
ATOM 1111 C CA . SER A 1 145 ? -0.677 4.111 3.394 1.00 96.38 145 SER A CA 1
ATOM 1112 C C . SER A 1 145 ? -1.099 4.078 1.929 1.00 96.38 145 SER A C 1
ATOM 1114 O O . SER A 1 145 ? -2.260 4.334 1.610 1.00 96.38 145 SER A O 1
ATOM 1116 N N . LEU A 1 146 ? -0.151 3.779 1.040 1.00 97.81 146 LEU A N 1
ATOM 1117 C CA . LEU A 1 146 ? -0.386 3.615 -0.396 1.00 97.81 146 LEU A CA 1
ATOM 1118 C C . LEU A 1 146 ? -0.023 2.196 -0.835 1.00 97.81 146 LEU A C 1
ATOM 1120 O O . LEU A 1 146 ? 1.020 1.674 -0.445 1.00 97.81 146 LEU A O 1
ATOM 1124 N N . TYR A 1 147 ? -0.861 1.626 -1.701 1.00 98.50 147 TYR A N 1
ATOM 1125 C CA . TYR A 1 147 ? -0.729 0.295 -2.291 1.00 98.50 147 TYR A CA 1
ATOM 1126 C C . TYR A 1 147 ? -0.780 0.433 -3.813 1.00 98.50 147 TYR A C 1
ATOM 1128 O O . TYR A 1 147 ? -1.857 0.598 -4.383 1.00 98.50 147 TYR A O 1
ATOM 1136 N N . GLY A 1 148 ? 0.383 0.423 -4.459 1.00 98.31 148 GLY A N 1
ATOM 1137 C CA . GLY A 1 148 ? 0.534 0.650 -5.895 1.00 98.31 148 GLY A CA 1
ATOM 1138 C C . GLY A 1 148 ? 0.735 -0.628 -6.710 1.00 98.31 148 GLY A C 1
ATOM 1139 O O . GLY A 1 148 ? 0.971 -1.715 -6.179 1.00 98.31 148 GLY A O 1
ATOM 1140 N N . HIS A 1 149 ? 0.689 -0.451 -8.029 1.00 98.56 149 HIS A N 1
ATOM 1141 C CA . HIS A 1 149 ? 0.862 -1.464 -9.069 1.00 98.56 149 HIS A CA 1
ATOM 1142 C C . HIS A 1 149 ? -0.153 -2.607 -9.011 1.00 98.56 149 HIS A C 1
ATOM 1144 O O . HIS A 1 149 ? 0.139 -3.713 -9.460 1.00 98.56 149 HIS A O 1
ATOM 1150 N N . LEU A 1 150 ? -1.359 -2.362 -8.497 1.00 98.75 150 LEU A N 1
ATOM 1151 C CA . LEU A 1 150 ? -2.388 -3.391 -8.364 1.00 98.75 150 LEU A CA 1
ATOM 1152 C C . LEU A 1 150 ? -2.853 -3.902 -9.739 1.00 98.75 150 LEU A C 1
ATOM 1154 O O . LEU A 1 150 ? -2.746 -3.211 -10.755 1.00 98.75 150 LEU A O 1
ATOM 1158 N N . SER A 1 151 ? -3.345 -5.138 -9.794 1.00 98.69 151 SER A N 1
ATOM 1159 C CA . SER A 1 151 ? -4.021 -5.687 -10.984 1.00 98.69 151 SER A CA 1
ATOM 1160 C C . SER A 1 151 ? -5.532 -5.484 -10.927 1.00 98.69 151 SER A C 1
ATOM 1162 O O . SER A 1 151 ? -6.177 -5.408 -11.967 1.00 98.69 151 SER A O 1
ATOM 1164 N N . GLU A 1 152 ? -6.073 -5.375 -9.717 1.00 97.81 152 GLU A N 1
ATOM 1165 C CA . GLU A 1 152 ? -7.495 -5.245 -9.432 1.00 97.81 152 GLU A CA 1
ATOM 1166 C C . GLU A 1 152 ? -7.671 -4.538 -8.081 1.00 97.81 152 GLU A C 1
ATOM 1168 O O . GLU A 1 152 ? -6.844 -4.718 -7.177 1.00 97.81 152 GLU A O 1
ATOM 1173 N N . ILE A 1 153 ? -8.734 -3.741 -7.955 1.00 98.25 153 ILE A N 1
ATOM 1174 C CA . ILE A 1 153 ? -9.113 -3.008 -6.741 1.00 98.25 153 ILE A CA 1
ATOM 1175 C C . ILE A 1 153 ? -10.487 -3.513 -6.286 1.00 98.25 153 ILE A C 1
ATOM 1177 O O . ILE A 1 153 ? -11.382 -3.671 -7.112 1.00 98.25 153 ILE A O 1
ATOM 1181 N N . PHE A 1 154 ? -10.649 -3.757 -4.984 1.00 96.69 154 PHE A N 1
ATOM 1182 C CA . PHE A 1 154 ? -11.883 -4.305 -4.394 1.00 96.69 154 PHE A CA 1
ATOM 1183 C C . PHE A 1 154 ? -12.649 -3.338 -3.500 1.00 96.69 154 PHE A C 1
ATOM 1185 O O . PHE A 1 154 ? -13.682 -3.709 -2.953 1.00 96.69 154 PHE A O 1
ATOM 1192 N N . VAL A 1 155 ? -12.137 -2.125 -3.346 1.00 97.56 155 VAL A N 1
ATOM 1193 C CA . VAL A 1 155 ? -12.682 -1.108 -2.450 1.00 97.56 155 VAL A CA 1
ATOM 1194 C C . VAL A 1 155 ? -12.906 0.193 -3.203 1.00 97.56 155 VAL A C 1
ATOM 1196 O O . VAL A 1 155 ? -12.327 0.408 -4.269 1.00 97.56 155 VAL A O 1
ATOM 1199 N N . GLN A 1 156 ? -13.726 1.077 -2.646 1.00 96.69 156 GLN A N 1
ATOM 1200 C CA . GLN A 1 156 ? -14.089 2.350 -3.275 1.00 96.69 156 GLN A CA 1
ATOM 1201 C C . GLN A 1 156 ? -13.830 3.555 -2.359 1.00 96.69 156 GLN A C 1
ATOM 1203 O O . GLN A 1 156 ? -13.847 3.407 -1.137 1.00 96.69 156 GLN A O 1
ATOM 1208 N N . PRO A 1 157 ? -13.620 4.770 -2.907 1.00 97.44 157 PRO A N 1
ATOM 1209 C CA . PRO A 1 157 ? -13.408 5.960 -2.086 1.00 97.44 157 PRO A CA 1
ATOM 1210 C C . PRO A 1 157 ? -14.554 6.193 -1.088 1.00 97.44 157 PRO A C 1
ATOM 1212 O O . PRO A 1 157 ? -15.730 6.034 -1.416 1.00 97.44 157 PRO A O 1
ATOM 1215 N N . GLY A 1 158 ? -14.199 6.573 0.139 1.00 96.06 158 GLY A N 1
ATOM 1216 C CA . GLY A 1 158 ? -15.110 6.759 1.272 1.00 96.06 158 GLY A CA 1
ATOM 1217 C C . GLY A 1 158 ? -15.415 5.488 2.073 1.00 96.06 158 GLY A C 1
ATOM 1218 O O . GLY A 1 158 ? -15.975 5.584 3.167 1.00 96.06 158 GLY A O 1
ATOM 1219 N N . GLU A 1 159 ? -15.039 4.307 1.580 1.00 96.12 159 GLU A N 1
ATOM 1220 C CA . GLU A 1 159 ? -15.220 3.043 2.296 1.00 96.12 159 GLU A CA 1
ATOM 1221 C C . GLU A 1 159 ? -14.303 2.959 3.523 1.00 96.12 159 GLU A C 1
ATOM 1223 O O . GLU A 1 159 ? -13.136 3.347 3.472 1.00 96.12 159 GLU A O 1
ATOM 1228 N N . LYS A 1 160 ? -14.817 2.437 4.641 1.00 95.88 160 LYS A N 1
ATOM 1229 C CA . LYS A 1 160 ? -14.011 2.142 5.832 1.00 95.88 160 LYS A CA 1
ATOM 1230 C C . LYS A 1 160 ? -13.582 0.686 5.805 1.00 95.88 160 LYS A C 1
ATOM 1232 O O . LYS A 1 160 ? -14.429 -0.193 5.691 1.00 95.88 160 LYS A O 1
ATOM 1237 N N . VAL A 1 161 ? -12.290 0.446 5.985 1.00 92.88 161 VAL A N 1
ATOM 1238 C CA . VAL A 1 161 ? -11.701 -0.894 5.992 1.00 92.88 161 VAL A CA 1
ATOM 1239 C C . VAL A 1 161 ? -11.017 -1.174 7.322 1.00 92.88 161 VAL A C 1
ATOM 1241 O O . VAL A 1 161 ? -10.370 -0.304 7.914 1.00 92.88 161 VAL A O 1
ATOM 1244 N N . GLU A 1 162 ? -11.145 -2.408 7.793 1.00 92.38 162 GLU A N 1
ATOM 1245 C CA . GLU A 1 162 ? -10.408 -2.898 8.954 1.00 92.38 162 GLU A CA 1
ATOM 1246 C C . GLU A 1 162 ? -9.018 -3.395 8.541 1.00 92.38 162 GLU A C 1
ATOM 1248 O O . GLU A 1 162 ? -8.777 -3.734 7.377 1.00 92.38 162 GLU A O 1
ATOM 1253 N N . GLN A 1 163 ? -8.095 -3.474 9.500 1.00 92.12 163 GLN A N 1
ATOM 1254 C CA . GLN A 1 163 ? -6.800 -4.109 9.271 1.00 92.12 163 GLN A CA 1
ATOM 1255 C C . GLN A 1 163 ? -6.998 -5.562 8.807 1.00 92.12 163 GLN A C 1
ATOM 1257 O O . GLN A 1 163 ? -7.750 -6.315 9.419 1.00 92.12 163 GLN A O 1
ATOM 1262 N N . GLY A 1 164 ? -6.317 -5.955 7.730 1.00 86.00 164 GLY A N 1
ATOM 1263 C CA . GLY A 1 164 ? -6.436 -7.292 7.142 1.00 86.00 164 GLY A CA 1
ATOM 1264 C C . GLY A 1 164 ? -7.558 -7.443 6.113 1.00 86.00 164 GLY A C 1
ATOM 1265 O O . GLY A 1 164 ? -7.673 -8.507 5.511 1.00 86.00 164 GLY A O 1
ATOM 1266 N N . THR A 1 165 ? -8.348 -6.396 5.857 1.00 91.62 165 THR A N 1
ATOM 1267 C CA . THR A 1 165 ? -9.320 -6.391 4.751 1.00 91.62 165 THR A CA 1
ATOM 1268 C C . THR A 1 165 ? -8.588 -6.525 3.417 1.00 91.62 165 THR A C 1
ATOM 1270 O O . THR A 1 165 ? -7.587 -5.842 3.196 1.00 91.62 165 THR A O 1
ATOM 1273 N N . VAL A 1 166 ? -9.073 -7.382 2.514 1.00 96.31 166 VAL A N 1
ATOM 1274 C CA . VAL A 1 166 ? -8.507 -7.493 1.161 1.00 96.31 166 VAL A CA 1
ATOM 1275 C C . VAL A 1 166 ? -8.963 -6.294 0.335 1.00 96.31 166 VAL A C 1
ATOM 1277 O O . VAL A 1 166 ? -10.151 -6.142 0.075 1.00 96.31 166 VAL A O 1
ATOM 1280 N N . ILE A 1 167 ? -8.018 -5.464 -0.100 1.00 96.56 167 ILE A N 1
ATOM 1281 C CA . ILE A 1 167 ? -8.296 -4.210 -0.824 1.00 96.56 167 ILE A CA 1
ATOM 1282 C C . ILE A 1 167 ? -8.021 -4.304 -2.329 1.00 96.56 167 ILE A C 1
ATOM 1284 O O . ILE A 1 167 ? -8.419 -3.434 -3.101 1.00 96.56 167 ILE A O 1
ATOM 1288 N N . GLY A 1 168 ? -7.348 -5.369 -2.763 1.00 97.19 168 GLY A N 1
ATOM 1289 C CA . GLY A 1 168 ? -7.029 -5.600 -4.164 1.00 97.19 168 GLY A CA 1
ATOM 1290 C C . GLY A 1 168 ? -6.091 -6.783 -4.357 1.00 97.19 168 GLY A C 1
ATOM 1291 O O . GLY A 1 168 ? -5.917 -7.627 -3.470 1.00 97.19 168 GLY A O 1
ATOM 1292 N N . ARG A 1 169 ? -5.457 -6.832 -5.528 1.00 97.69 169 ARG A N 1
ATOM 1293 C CA . ARG A 1 169 ? -4.488 -7.872 -5.892 1.00 97.69 169 ARG A CA 1
ATOM 1294 C C . ARG A 1 169 ? -3.193 -7.278 -6.420 1.00 97.69 169 ARG A C 1
ATOM 1296 O O . ARG A 1 169 ? -3.210 -6.310 -7.177 1.00 97.69 169 ARG A O 1
ATOM 1303 N N . VAL A 1 170 ? -2.075 -7.927 -6.097 1.00 98.44 170 VAL A N 1
ATOM 1304 C CA . VAL A 1 170 ? -0.757 -7.633 -6.673 1.00 98.44 170 VAL A CA 1
ATOM 1305 C C . VAL A 1 170 ? -0.855 -7.660 -8.191 1.00 98.44 170 VAL A C 1
ATOM 1307 O O . VAL A 1 170 ? -1.481 -8.554 -8.768 1.00 98.44 170 VAL A O 1
ATOM 1310 N N . GLY A 1 171 ? -0.239 -6.678 -8.836 1.00 98.25 171 GLY A N 1
ATOM 1311 C CA . GLY A 1 171 ? -0.226 -6.521 -10.279 1.00 98.25 171 GLY A CA 1
ATOM 1312 C C . GLY A 1 171 ? 1.125 -6.068 -10.800 1.00 98.25 171 GLY A C 1
ATOM 1313 O O . GLY A 1 171 ? 2.164 -6.280 -10.182 1.00 98.25 171 GLY A O 1
ATOM 1314 N N . SER A 1 172 ? 1.088 -5.472 -11.987 1.00 97.81 172 SER A N 1
ATOM 1315 C CA . SER A 1 172 ? 2.238 -4.852 -12.645 1.00 97.81 172 SER A CA 1
ATOM 1316 C C . SER A 1 172 ? 1.788 -3.653 -13.495 1.00 97.81 172 SER A C 1
ATOM 1318 O O . SER A 1 172 ? 2.330 -3.419 -14.573 1.00 97.81 172 SER A O 1
ATOM 1320 N N . THR A 1 173 ? 0.745 -2.940 -13.054 1.00 98.00 173 THR A N 1
ATOM 1321 C CA . THR A 1 173 ? 0.210 -1.758 -13.756 1.00 98.00 173 THR A CA 1
ATOM 1322 C C . THR A 1 173 ? 1.070 -0.519 -13.489 1.00 98.00 173 THR A C 1
ATOM 1324 O O . THR A 1 173 ? 1.835 -0.484 -12.528 1.00 98.00 173 THR A O 1
ATOM 1327 N N . GLY A 1 174 ? 0.964 0.517 -14.326 1.00 96.25 174 GLY A N 1
ATOM 1328 C CA . GLY A 1 174 ? 1.817 1.703 -14.208 1.00 96.25 174 GLY A CA 1
ATOM 1329 C C . GLY A 1 174 ? 3.278 1.420 -14.572 1.00 96.25 174 GLY A C 1
ATOM 1330 O O . GLY A 1 174 ? 3.573 0.602 -15.442 1.00 96.25 174 GLY A O 1
ATOM 1331 N N . ASN A 1 175 ? 4.206 2.107 -13.907 1.00 91.56 175 ASN A N 1
ATOM 1332 C CA . ASN A 1 175 ? 5.643 1.973 -14.143 1.00 91.56 175 ASN A CA 1
ATOM 1333 C C . ASN A 1 175 ? 6.231 0.816 -13.328 1.00 91.56 175 ASN A C 1
ATOM 1335 O O . ASN A 1 175 ? 6.963 1.038 -12.367 1.00 91.56 175 ASN A O 1
ATOM 1339 N N . SER A 1 176 ? 5.936 -0.415 -13.738 1.00 90.56 176 SER A N 1
ATOM 1340 C CA . SER A 1 176 ? 6.448 -1.630 -13.105 1.00 90.56 176 SER A CA 1
ATOM 1341 C C . SER A 1 176 ? 7.251 -2.487 -14.091 1.00 90.56 176 SER A C 1
ATOM 1343 O O . SER A 1 176 ? 6.929 -2.563 -15.276 1.00 90.56 176 SER A O 1
ATOM 1345 N N . THR A 1 177 ? 8.312 -3.139 -13.611 1.00 87.88 177 THR A N 1
ATOM 1346 C CA . THR A 1 177 ? 9.128 -4.086 -14.395 1.00 87.88 177 THR A CA 1
ATOM 1347 C C . THR A 1 177 ? 8.676 -5.541 -14.248 1.00 87.88 177 THR A C 1
ATOM 1349 O O . THR A 1 177 ? 9.188 -6.411 -14.953 1.00 87.88 177 THR A O 1
ATOM 1352 N N . GLY A 1 178 ? 7.733 -5.819 -13.347 1.00 91.62 178 GLY A N 1
ATOM 1353 C CA . GLY A 1 178 ? 7.184 -7.149 -13.096 1.00 91.62 178 GLY A CA 1
ATOM 1354 C C . GLY A 1 178 ? 6.316 -7.189 -11.832 1.00 91.62 178 GLY A C 1
ATOM 1355 O O . GLY A 1 178 ? 6.253 -6.199 -11.107 1.00 91.62 178 GLY A O 1
ATOM 1356 N N . PRO A 1 179 ? 5.645 -8.316 -11.535 1.00 96.62 179 PRO A N 1
ATOM 1357 C CA . PRO A 1 179 ? 4.703 -8.387 -10.421 1.00 96.62 179 PRO A CA 1
ATOM 1358 C C . PRO A 1 179 ? 5.321 -8.074 -9.050 1.00 96.62 179 PRO A C 1
ATOM 1360 O O . PRO A 1 179 ? 6.242 -8.761 -8.602 1.00 96.62 179 PRO A O 1
ATOM 1363 N N . HIS A 1 180 ? 4.807 -7.034 -8.392 1.00 97.56 180 HIS A N 1
ATOM 1364 C CA . HIS A 1 180 ? 5.157 -6.645 -7.023 1.00 97.56 180 HIS A CA 1
ATOM 1365 C C . HIS A 1 180 ? 4.099 -5.701 -6.434 1.00 97.56 180 HIS A C 1
ATOM 1367 O O . HIS A 1 180 ? 3.291 -5.126 -7.162 1.00 97.56 180 HIS A O 1
ATOM 1373 N N . LEU A 1 181 ? 4.113 -5.538 -5.111 1.00 98.00 181 LEU A N 1
ATOM 1374 C CA . LEU A 1 181 ? 3.380 -4.478 -4.419 1.00 98.00 181 LEU A CA 1
ATOM 1375 C C . LEU A 1 181 ? 4.340 -3.333 -4.100 1.00 98.00 181 LEU A C 1
ATOM 1377 O O . LEU A 1 181 ? 5.316 -3.555 -3.386 1.00 98.00 181 LEU A O 1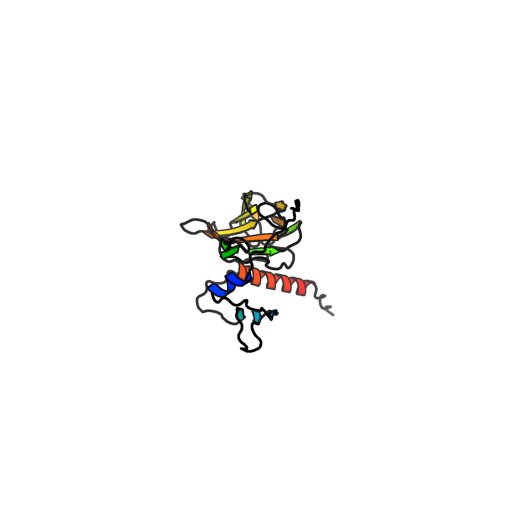
ATOM 1381 N N . HIS A 1 182 ? 4.034 -2.124 -4.567 1.00 97.44 182 HIS A N 1
ATOM 1382 C CA . HIS A 1 182 ? 4.690 -0.907 -4.091 1.00 97.44 182 HIS A CA 1
ATOM 1383 C C . HIS A 1 182 ? 3.938 -0.370 -2.873 1.00 97.44 182 HIS A C 1
ATOM 1385 O O . HIS A 1 182 ? 2.767 -0.006 -2.986 1.00 97.44 182 HIS A O 1
ATOM 1391 N N . PHE A 1 183 ? 4.592 -0.340 -1.714 1.00 96.62 183 PHE A N 1
ATOM 1392 C CA . PHE A 1 183 ? 3.977 0.071 -0.455 1.00 96.62 183 PHE A CA 1
ATOM 1393 C C . PHE A 1 183 ? 4.641 1.325 0.116 1.00 96.62 183 PHE A C 1
ATOM 1395 O O . PHE A 1 183 ? 5.854 1.348 0.340 1.00 96.62 183 PHE A O 1
ATOM 1402 N N . GLU A 1 184 ? 3.843 2.343 0.427 1.00 93.88 184 GLU A N 1
ATOM 1403 C CA . GLU A 1 184 ? 4.308 3.542 1.128 1.00 93.88 184 GLU A CA 1
ATOM 1404 C C . GLU A 1 184 ? 3.561 3.736 2.446 1.00 93.88 184 GLU A C 1
ATOM 1406 O O . GLU A 1 184 ? 2.363 3.475 2.541 1.00 93.88 184 GLU A O 1
ATOM 1411 N N . THR A 1 185 ? 4.257 4.291 3.434 1.00 90.88 185 THR A N 1
ATOM 1412 C CA . THR A 1 185 ? 3.644 5.013 4.552 1.00 90.88 185 THR A CA 1
ATOM 1413 C C . THR A 1 185 ? 3.908 6.496 4.355 1.00 90.88 185 THR A C 1
ATOM 1415 O O . THR A 1 185 ? 4.999 6.877 3.931 1.00 90.88 185 THR A O 1
ATOM 1418 N N . ARG A 1 186 ? 2.929 7.351 4.639 1.00 88.50 186 ARG A N 1
ATOM 1419 C CA . ARG A 1 186 ? 3.038 8.799 4.434 1.00 88.50 186 ARG A CA 1
ATOM 1420 C C . ARG A 1 186 ? 2.559 9.552 5.658 1.00 88.50 186 ARG A C 1
ATOM 1422 O O . ARG A 1 186 ? 1.588 9.150 6.294 1.00 88.50 186 ARG A O 1
ATOM 1429 N N . GLN A 1 187 ? 3.221 10.659 5.960 1.00 88.00 187 GLN A N 1
ATOM 1430 C CA . GLN A 1 187 ? 2.832 11.572 7.030 1.00 88.00 187 GLN A CA 1
ATOM 1431 C C . GLN A 1 187 ? 2.475 12.932 6.449 1.00 88.00 187 GLN A C 1
ATOM 1433 O O . GLN A 1 187 ? 3.114 13.399 5.500 1.00 88.00 187 GLN A O 1
ATOM 1438 N N . LEU A 1 188 ? 1.450 13.563 7.017 1.00 85.56 188 LEU A N 1
ATOM 1439 C CA . LEU A 1 188 ? 1.077 14.913 6.628 1.00 85.56 188 LEU A CA 1
ATOM 1440 C C . LEU A 1 188 ? 2.056 15.909 7.255 1.00 85.56 188 LEU A C 1
ATOM 1442 O O . LEU A 1 188 ? 2.236 15.945 8.472 1.00 85.56 188 LEU A O 1
ATOM 1446 N N . THR A 1 189 ? 2.671 16.739 6.420 1.00 84.19 189 THR A N 1
ATOM 1447 C CA . THR A 1 189 ? 3.530 17.855 6.832 1.00 84.19 189 THR A CA 1
ATOM 1448 C C . THR A 1 189 ? 2.918 19.179 6.353 1.00 84.19 189 THR A C 1
ATOM 1450 O O . THR A 1 189 ? 2.013 19.156 5.514 1.00 84.19 189 THR A O 1
ATOM 1453 N N . PRO A 1 190 ? 3.402 20.353 6.805 1.00 81.81 190 PRO A N 1
ATOM 1454 C CA . PRO A 1 190 ? 2.955 21.639 6.259 1.00 81.81 190 PRO A CA 1
ATOM 1455 C C . PRO A 1 190 ? 3.155 21.778 4.739 1.00 81.81 190 PRO A C 1
ATOM 1457 O O . PRO A 1 190 ? 2.524 22.621 4.111 1.00 81.81 190 PRO A O 1
ATOM 1460 N N . GLN A 1 191 ? 4.030 20.962 4.145 1.00 78.94 191 GLN A N 1
ATOM 1461 C CA . GLN A 1 191 ? 4.309 20.917 2.709 1.00 78.94 191 GLN A CA 1
ATOM 1462 C C . GLN A 1 191 ? 3.472 19.856 1.969 1.00 78.94 191 GLN A C 1
ATOM 1464 O O . GLN A 1 191 ? 3.637 19.681 0.763 1.00 78.94 191 GLN A O 1
ATOM 1469 N N . GLY A 1 192 ? 2.578 19.157 2.673 1.00 80.56 192 GLY A N 1
ATOM 1470 C CA . GLY A 1 192 ? 1.747 18.077 2.147 1.00 80.56 192 GLY A CA 1
ATOM 1471 C C . GLY A 1 192 ? 2.218 16.691 2.586 1.00 80.56 192 GLY A C 1
ATOM 1472 O O . GLY A 1 192 ? 2.987 16.540 3.541 1.00 80.56 192 GLY A O 1
ATOM 1473 N N . TRP A 1 193 ? 1.715 15.666 1.900 1.00 82.50 193 TRP A N 1
ATOM 1474 C CA . TRP A 1 193 ? 2.042 14.271 2.184 1.00 82.50 193 TRP A CA 1
ATOM 1475 C C . TRP A 1 193 ? 3.490 13.956 1.819 1.00 82.50 193 TRP A C 1
ATOM 1477 O O . TRP A 1 193 ? 3.906 14.110 0.671 1.00 82.50 193 TRP A O 1
ATOM 1487 N N . VAL A 1 194 ? 4.247 13.470 2.800 1.00 83.38 194 VAL A N 1
ATOM 1488 C CA . VAL A 1 194 ? 5.636 13.045 2.624 1.00 83.38 194 VAL A CA 1
ATOM 1489 C C . VAL A 1 194 ? 5.731 11.558 2.920 1.00 83.38 194 VAL A C 1
ATOM 1491 O O . VAL A 1 194 ? 5.337 11.105 3.996 1.00 83.38 194 VAL A O 1
ATOM 1494 N N . ALA A 1 195 ? 6.255 10.796 1.961 1.00 82.69 195 ALA A N 1
ATOM 1495 C CA . ALA A 1 195 ? 6.520 9.380 2.155 1.00 82.69 195 ALA A CA 1
ATOM 1496 C C . ALA A 1 195 ? 7.656 9.164 3.163 1.00 82.69 195 ALA A C 1
ATOM 1498 O O . ALA A 1 195 ? 8.679 9.855 3.138 1.00 82.69 195 ALA A O 1
ATOM 1499 N N . THR A 1 196 ? 7.472 8.194 4.048 1.00 81.62 196 THR A N 1
ATOM 1500 C CA . THR A 1 196 ? 8.406 7.828 5.109 1.00 81.62 196 THR A CA 1
ATOM 1501 C C . THR A 1 196 ? 8.950 6.421 4.881 1.00 81.62 196 THR A C 1
ATOM 1503 O O . THR A 1 196 ? 8.372 5.610 4.157 1.00 81.62 196 THR A O 1
ATOM 1506 N N . ASN A 1 197 ? 10.095 6.122 5.495 1.00 76.19 197 ASN A N 1
ATOM 1507 C CA . ASN A 1 197 ? 10.695 4.798 5.389 1.00 76.19 197 ASN A CA 1
ATOM 1508 C C . ASN A 1 197 ? 9.872 3.766 6.182 1.00 76.19 197 ASN A C 1
ATOM 1510 O O . ASN A 1 197 ? 9.954 3.719 7.408 1.00 76.19 197 ASN A O 1
ATOM 1514 N N . SER A 1 198 ? 9.135 2.917 5.465 1.00 75.69 198 SER A N 1
ATOM 1515 C CA . SER A 1 198 ? 8.330 1.821 6.019 1.00 75.69 198 SER A CA 1
ATOM 1516 C C . SER A 1 198 ? 9.127 0.539 6.304 1.00 75.69 198 SER A C 1
ATOM 1518 O O . SER A 1 198 ? 8.560 -0.432 6.802 1.00 75.69 198 SER A O 1
ATOM 1520 N N . GLY A 1 199 ? 10.435 0.506 6.013 1.00 70.25 199 GLY A N 1
ATOM 1521 C CA . GLY A 1 199 ? 11.266 -0.702 6.071 1.00 70.25 199 GLY A CA 1
ATOM 1522 C C . GLY A 1 199 ? 11.216 -1.417 7.423 1.00 70.25 199 GLY A C 1
ATOM 1523 O O . GLY A 1 199 ? 10.832 -2.580 7.483 1.00 70.25 199 GLY A O 1
ATOM 1524 N N . THR A 1 200 ? 11.502 -0.708 8.519 1.00 68.25 200 THR A N 1
ATOM 1525 C CA . THR A 1 200 ? 11.486 -1.292 9.875 1.00 68.25 200 THR A CA 1
ATOM 1526 C C . THR A 1 200 ? 10.100 -1.811 10.272 1.00 68.25 200 THR A C 1
ATOM 1528 O O . THR A 1 200 ? 9.980 -2.859 10.904 1.00 68.25 200 THR A O 1
ATOM 1531 N N . GLN A 1 201 ? 9.038 -1.096 9.888 1.00 73.62 201 GLN A N 1
ATOM 1532 C CA . GLN A 1 201 ? 7.658 -1.500 10.175 1.00 73.62 201 GLN A CA 1
ATOM 1533 C C . GLN A 1 201 ? 7.292 -2.773 9.402 1.00 73.62 201 GLN A C 1
ATOM 1535 O O . GLN A 1 201 ? 6.738 -3.708 9.978 1.00 73.62 201 GLN A O 1
ATOM 1540 N N . LEU A 1 202 ? 7.656 -2.841 8.118 1.00 76.69 202 LEU A N 1
ATOM 1541 C CA . LEU A 1 202 ? 7.443 -4.017 7.276 1.00 76.69 202 LEU A CA 1
ATOM 1542 C C . LEU A 1 202 ? 8.233 -5.231 7.767 1.00 76.69 202 LEU A C 1
ATOM 1544 O O . LEU A 1 202 ? 7.693 -6.333 7.769 1.00 76.69 202 LEU A O 1
ATOM 1548 N N . GLU A 1 203 ? 9.477 -5.047 8.209 1.00 70.56 203 GLU A N 1
ATOM 1549 C CA . GLU A 1 203 ? 10.295 -6.121 8.782 1.00 70.56 203 GLU A CA 1
ATOM 1550 C C . GLU A 1 203 ? 9.655 -6.703 10.049 1.00 70.56 203 GLU A C 1
ATOM 1552 O O . GLU A 1 203 ? 9.521 -7.924 10.176 1.00 70.56 203 GLU A O 1
ATOM 1557 N N . TYR A 1 204 ? 9.192 -5.840 10.959 1.00 70.88 204 TYR A N 1
ATOM 1558 C CA . TYR A 1 204 ? 8.480 -6.272 12.161 1.00 70.88 204 TYR A CA 1
ATOM 1559 C C . TYR A 1 204 ? 7.184 -7.016 11.811 1.00 70.88 204 TYR A C 1
ATOM 1561 O O . TYR A 1 204 ? 6.918 -8.110 12.320 1.00 70.88 204 TYR A O 1
ATOM 1569 N N . ALA A 1 205 ? 6.394 -6.460 10.894 1.00 74.25 205 ALA A N 1
ATOM 1570 C CA . ALA A 1 205 ? 5.131 -7.043 10.474 1.00 74.25 205 ALA A CA 1
ATOM 1571 C C . ALA A 1 205 ? 5.313 -8.391 9.749 1.00 74.25 205 ALA A C 1
ATOM 1573 O O . ALA A 1 205 ? 4.539 -9.328 9.963 1.00 74.25 205 ALA A O 1
ATOM 1574 N N . PHE A 1 206 ? 6.372 -8.526 8.948 1.00 74.69 206 PHE A N 1
ATOM 1575 C CA . PHE A 1 206 ? 6.764 -9.779 8.307 1.00 74.69 206 PHE A CA 1
ATOM 1576 C C . PHE A 1 206 ? 7.113 -10.855 9.340 1.00 74.69 206 PHE A C 1
ATOM 1578 O O . PHE A 1 206 ? 6.630 -11.984 9.244 1.00 74.69 206 PHE A O 1
ATOM 1585 N N . ALA A 1 207 ? 7.904 -10.513 10.363 1.00 70.69 207 ALA A N 1
ATOM 1586 C CA . ALA A 1 207 ? 8.256 -11.452 11.428 1.00 70.69 207 ALA A CA 1
ATOM 1587 C C . ALA A 1 207 ? 7.009 -11.967 12.168 1.00 70.69 207 ALA A C 1
ATOM 1589 O O . ALA A 1 207 ? 6.889 -13.166 12.428 1.00 70.69 207 ALA A O 1
ATOM 1590 N N . ARG A 1 208 ? 6.041 -11.080 12.437 1.00 73.06 208 ARG A N 1
ATOM 1591 C CA . ARG A 1 208 ? 4.745 -11.434 13.038 1.00 73.06 208 ARG A CA 1
ATOM 1592 C C . ARG A 1 208 ? 3.936 -12.382 12.152 1.00 73.06 208 ARG A C 1
ATOM 1594 O O . ARG A 1 208 ? 3.376 -13.347 12.668 1.00 73.06 208 ARG A O 1
ATOM 1601 N N . LEU A 1 209 ? 3.904 -12.145 10.839 1.00 75.44 209 LEU A N 1
ATOM 1602 C CA . LEU A 1 209 ? 3.237 -13.031 9.882 1.00 75.44 209 LEU A CA 1
ATOM 1603 C C . LEU A 1 209 ? 3.872 -14.427 9.874 1.00 75.44 209 LEU A C 1
ATOM 1605 O O . LEU A 1 209 ? 3.162 -15.427 9.968 1.00 75.44 209 LEU A O 1
ATOM 1609 N N . VAL A 1 210 ? 5.202 -14.508 9.790 1.00 71.69 210 VAL A N 1
ATOM 1610 C CA . VAL A 1 210 ? 5.921 -15.792 9.789 1.00 71.69 210 VAL A CA 1
ATOM 1611 C C . VAL A 1 210 ? 5.631 -16.582 11.064 1.00 71.69 210 VAL A C 1
ATOM 1613 O O . VAL A 1 210 ? 5.386 -17.786 10.993 1.00 71.69 210 VAL A O 1
ATOM 1616 N N . GLU A 1 211 ? 5.607 -15.919 12.218 1.00 68.50 211 GLU A N 1
ATOM 1617 C CA . GLU A 1 211 ? 5.303 -16.572 13.491 1.00 68.50 211 GLU A CA 1
ATOM 1618 C C . GLU A 1 211 ? 3.845 -17.049 13.579 1.00 68.50 211 GLU A C 1
ATOM 1620 O O . GLU A 1 211 ? 3.580 -18.172 14.020 1.00 68.50 211 GLU A O 1
ATOM 1625 N N . ALA A 1 212 ? 2.896 -16.250 13.084 1.00 66.50 212 ALA A N 1
ATOM 1626 C CA . ALA A 1 212 ? 1.493 -16.648 13.002 1.00 66.50 212 ALA A CA 1
ATOM 1627 C C . ALA A 1 212 ? 1.306 -17.888 12.110 1.00 66.50 212 ALA A C 1
ATOM 1629 O O . ALA A 1 212 ? 0.616 -18.831 12.497 1.00 66.50 212 ALA A O 1
ATOM 1630 N N . LEU A 1 213 ? 1.981 -17.937 10.955 1.00 71.31 213 LEU A N 1
ATOM 1631 C CA . LEU A 1 213 ? 1.949 -19.091 10.052 1.00 71.31 213 LEU A CA 1
ATOM 1632 C C . LEU A 1 213 ? 2.592 -20.336 10.675 1.00 71.31 213 LEU A C 1
ATOM 1634 O O . LEU A 1 213 ? 2.087 -21.442 10.492 1.00 71.31 213 LEU A O 1
ATOM 1638 N N . ARG A 1 214 ? 3.689 -20.186 11.425 1.00 70.19 214 ARG A N 1
ATOM 1639 C CA . ARG A 1 214 ? 4.298 -21.304 12.165 1.00 70.19 214 ARG A CA 1
ATOM 1640 C C . ARG A 1 214 ? 3.346 -21.861 13.212 1.00 70.19 214 ARG A C 1
ATOM 1642 O O . ARG A 1 214 ? 3.174 -23.073 13.280 1.00 70.19 214 ARG A O 1
ATOM 1649 N N . THR A 1 215 ? 2.704 -20.979 13.971 1.00 68.44 215 THR A N 1
ATOM 1650 C CA . THR A 1 215 ? 1.739 -21.358 15.008 1.00 68.44 215 THR A CA 1
ATOM 1651 C C . THR A 1 215 ? 0.529 -22.069 14.406 1.00 68.44 215 THR A C 1
ATOM 1653 O O . THR A 1 215 ? 0.121 -23.106 14.913 1.00 68.44 215 THR A O 1
ATOM 1656 N N . ALA A 1 216 ? -0.006 -21.570 13.287 1.00 67.38 216 ALA A N 1
ATOM 1657 C CA . ALA A 1 216 ? -1.136 -22.192 12.594 1.00 67.38 216 ALA A CA 1
ATOM 1658 C C . ALA A 1 216 ? -0.809 -23.591 12.038 1.00 67.38 216 ALA A C 1
ATOM 1660 O O . ALA A 1 216 ? -1.668 -24.470 12.027 1.00 67.38 216 ALA A O 1
ATOM 1661 N N . ASN A 1 217 ? 0.434 -23.808 11.596 1.00 69.81 217 ASN A N 1
ATOM 1662 C CA . ASN A 1 217 ? 0.897 -25.099 11.078 1.00 69.81 217 ASN A CA 1
ATOM 1663 C C . ASN A 1 217 ? 1.368 -26.068 12.176 1.00 69.81 217 ASN A C 1
ATOM 1665 O O . ASN A 1 217 ? 1.549 -27.261 11.913 1.00 69.81 217 ASN A O 1
ATOM 1669 N N . ALA A 1 218 ? 1.570 -25.589 13.404 1.00 62.50 218 ALA A N 1
ATOM 1670 C CA . ALA A 1 218 ? 1.848 -26.446 14.542 1.00 62.50 218 ALA A CA 1
ATOM 1671 C C . ALA A 1 218 ? 0.549 -27.167 14.932 1.00 62.50 218 ALA A C 1
ATOM 1673 O O . ALA A 1 218 ? -0.373 -26.570 15.482 1.00 62.50 218 ALA A O 1
ATOM 1674 N N . LYS A 1 219 ? 0.466 -28.464 14.606 1.00 46.38 219 LYS A N 1
ATOM 1675 C CA . LYS A 1 219 ? -0.648 -29.354 14.972 1.00 46.38 219 LYS A CA 1
ATOM 1676 C C . LYS A 1 219 ? -1.046 -29.101 16.439 1.00 46.38 219 LYS A C 1
ATOM 1678 O O . LYS A 1 219 ? -0.157 -29.160 17.292 1.00 46.38 219 LYS A O 1
ATOM 1683 N N . PRO A 1 220 ? -2.326 -28.830 16.765 1.00 54.28 220 PRO A N 1
ATOM 1684 C CA . PRO A 1 220 ? -2.711 -28.561 18.143 1.00 54.28 220 PRO A CA 1
ATOM 1685 C C . PRO A 1 220 ? -2.346 -29.777 18.995 1.00 54.28 220 PRO A C 1
ATOM 1687 O O . PRO A 1 220 ? -2.698 -30.909 18.650 1.00 54.28 220 PRO A O 1
ATOM 1690 N N . ALA A 1 221 ? -1.594 -29.549 20.075 1.00 53.53 221 ALA A N 1
ATOM 1691 C CA . ALA A 1 221 ? -1.294 -30.591 21.044 1.00 53.53 221 ALA A CA 1
ATOM 1692 C C . ALA A 1 221 ? -2.625 -31.203 21.494 1.00 53.53 221 ALA A C 1
ATOM 1694 O O . ALA A 1 221 ? -3.517 -30.482 21.950 1.00 53.53 221 ALA A O 1
ATOM 1695 N N . ALA A 1 222 ? -2.775 -32.514 21.293 1.00 48.59 222 ALA A N 1
ATOM 1696 C CA . ALA A 1 222 ? -3.938 -33.248 21.758 1.00 48.59 222 ALA A CA 1
ATOM 1697 C C . ALA A 1 222 ? -4.093 -32.968 23.257 1.00 48.59 222 ALA A C 1
ATOM 1699 O O . ALA A 1 222 ? -3.208 -33.302 24.044 1.00 48.59 222 ALA A O 1
ATOM 1700 N N . ARG A 1 223 ? -5.185 -32.299 23.641 1.00 49.34 223 ARG A N 1
ATOM 1701 C CA . ARG A 1 223 ? -5.598 -32.250 25.041 1.00 49.34 223 ARG A CA 1
ATOM 1702 C C . ARG A 1 223 ? -6.096 -33.656 25.369 1.00 49.34 223 ARG A C 1
ATOM 1704 O O . ARG A 1 223 ? -7.189 -34.017 24.938 1.00 49.34 223 ARG A O 1
ATOM 1711 N N . GLY A 1 224 ? -5.217 -34.453 25.972 1.00 48.25 224 GLY A N 1
ATOM 1712 C CA . GLY A 1 224 ? -5.561 -35.721 26.614 1.00 48.25 224 GLY A CA 1
ATOM 1713 C C . GLY A 1 224 ? -6.245 -35.489 27.949 1.00 48.25 224 GLY A C 1
ATOM 1714 O O . GLY A 1 224 ? -6.027 -34.400 28.532 1.00 48.25 224 GLY A O 1
#

Radius of gyration: 24.36 Å; chains: 1; bounding box: 69×57×90 Å

Secondary structure (DSSP, 8-state):
----------------THHHHTTT--PPP-EEEEEEETTEEEEEE-TTT--EEEEEETT---TT-----TTPPPSBSS---EEE-SEEEE-TTT--EEEE-SEEEE--TTPEEE-SS-EEEEEEEE-GGG-EEEEEE-STTSEEEEEEEEEEE---TT-EE-TT-EEEEEB--SS-SSSEEEEEEEEEETTEEEEE--HHHHHHHHHHHHHHHHHHHS------